Protein 8EQ5 (pdb70)

Secondary structure (DSSP, 8-state):
-EEEEEEEPTT-----GGGEEEEEEEE-GGG-EEEEEEE-SSTTTT-EEEEEEESSEEEEEEE---------TTEE-EEEEEEETTEEEEEE---TT-EEHHHHHHH----HHHHHHHHHHHHHHHHHHHHHT---SS--GGGEEE-TTS-EEEESSEEEE----SPP-S----GGG--HHHHTTS---THHHHHHHHHHHHHHHHSS-SS--SSHHHHHHHHHHPPBPPPTTS-HHHHHHHHHH-BSSGGGSTT-STTTHHHHHTSGGGTT--HHHHHTT-S--SS--/--B-B-

Foldseek 3Di:
DKEKEAADEPPQDADDPVQWAWDDWDQQDVVGTWTWIAGCDDPRHRDIWIKDKAQDYHYAYHYFPAPDDDDFPAAKEFRYWDDDDRIIMTTIHDFHNKFFPVVVLVVDQDDLVQLLLQLLSVLVVLVVLVNSRQFQQQDDRRQWMAGQQGHIYGYSMDMDDDDVVDDDDSDDHDLLQGALCSLVVNDGHNLRVLLSSLQVSVCSNPVDGQFDDPDSVRSSVCNQDNDTDDDPVDDPQNSVQSVQSSDNPSCSHQQNDPVGSVSVCPGPSNVVDPSVCSSVVNDGRPDRD/DVDPDD

CATH classification: 1.10.510.10

InterPro domains:
  IPR000719 Protein kinase domain [PF00069] (68-327)
  IPR000719 Protein kinase domain [PF00069] (422-679)
  IPR000719 Protein kinase domain [PS50011] (68-327)
  IPR000719 Protein kinase domain [PS50011] (422-679)
  IPR000719 Protein kinase domain [SM00220] (68-327)
  IPR000719 Protein kinase domain [SM00220] (422-679)
  IPR000961 AGC-kinase, C-terminal [PS51285] (328-397)
  IPR000961 AGC-kinase, C-terminal [SM00133] (328-389)
  IPR008271 Serine/threonine-protein kinase, active site [PS00108] (189-201)
  IPR008271 Serine/threonine-protein kinase, active site [PS00108] (535-547)
  IPR011009 Protein kinase-like domain superfamily [SSF56112] (66-390)
  IPR011009 Protein kinase-like domain superfamily [SSF56112] (402-717)
  IPR016239 Ribosomal protein S6 kinase II [PIRSF000606] (6-738)
  IPR017441 Protein kinase, ATP binding site [PS00107] (74-100)
  IPR017441 Protein kinase, ATP binding site [PS00107] (428-451)
  IPR017892 Protein kinase, C-terminal [PF00433] (351-387)
  IPR041905 Ribosomal protein S6 kinase alpha-3, C-terminal catalytic domain [cd14176] (402-740)
  IPR041906 Ribosomal S6 kinase, N-terminal catalytic domain [cd05582] (72-388)

Organism: Homo sapiens (NCBI:txid9606)

Solvent-accessible surface area: 14691 Å² total; per-residue (Å²): 77,69,1,2,21,8,28,24,87,111,83,53,73,143,5,56,50,90,37,21,82,104,65,128,85,48,76,19,70,73,39,33,130,4,35,22,1,39,6,97,52,57,127,31,44,208,90,75,6,7,23,42,45,45,97,97,18,78,36,34,76,87,128,31,113,112,234,152,53,107,123,14,19,0,5,8,8,6,44,17,8,9,109,54,100,68,46,2,28,7,0,22,35,67,17,148,44,6,32,61,4,32,67,7,43,151,120,32,179,18,77,40,142,20,0,43,10,0,0,0,0,0,0,23,0,0,43,41,0,20,89,36,8,2,36,20,78,12,0,13,12,103,2,1,22,4,7,62,78,0,6,0,30,0,6,5,16,13,69,23,95,36,138,146,111,69,181,105,126,84,50,46,14,48,6,30,14,5,0,8,20,11,22,70,140,206,24,89,78,81,5,0,0,3,0,0,0,0,0,1,0,11,48,12,17,34,64,80,37,13,1,97,22,102,81,123,64,79,1,50,82,68,0,63,69,21,86,28,65,12,30,143,145,7,30,106,71,0,24,42,0,0,75,78,0,0,51,25,68,39,81,84,5,20,0,34,26,148,79,14,11,55,48,0,41,159,19,59,0,1,89,106,25,71,38,106,87,1,104,132,68,80,48,162,19,53,66,149,86,139,50,82,1,10,136

B-factor: mean 39.38, std 13.78, range [17.94, 98.23]

Structure (mmCIF, N/CA/C/O backbone):
data_8EQ5
#
_entry.id   8EQ5
#
_cell.length_a   83.438
_cell.length_b   41.105
_cell.length_c   99.258
_cell.angle_alpha   90.00
_cell.angle_beta   113.87
_cell.angle_gamma   90.00
#
_symmetry.space_group_name_H-M   'I 1 2 1'
#
loop_
_entity.id
_entity.type
_entity.pdbx_description
1 polymer 'Ribosomal protein S6 kinase alpha-3'
2 polymer 'Sprouty-related, EVH1 domain-containing protein 2'
3 non-polymer '2-(3,4-dihydroxyphenyl)-5,7-dihydroxy-4-oxo-4H-chromen-3-yl 6-deoxy-alpha-L-mannopyranoside'
4 water water
#
loop_
_atom_site.group_PDB
_atom_site.id
_atom_site.type_symbol
_atom_site.label_atom_id
_atom_site.label_alt_id
_atom_site.label_comp_id
_atom_site.label_asym_id
_atom_site.label_entity_id
_atom_site.label_seq_id
_atom_site.pdbx_PDB_ins_code
_atom_site.Cartn_x
_atom_site.Cartn_y
_atom_site.Cartn_z
_atom_site.occupancy
_atom_site.B_iso_or_equiv
_atom_site.auth_seq_id
_atom_site.auth_comp_id
_atom_site.auth_asym_id
_atom_site.auth_atom_id
_atom_site.pdbx_PDB_model_num
ATOM 1 N N . GLU A 1 8 ? 8.070 12.043 23.907 1.00 76.72 49 GLU A N 1
ATOM 2 C CA . GLU A 1 8 ? 8.521 11.887 25.286 1.00 71.02 49 GLU A CA 1
ATOM 3 C C . GLU A 1 8 ? 7.362 11.474 26.188 1.00 61.27 49 GLU A C 1
ATOM 4 O O . GLU A 1 8 ? 6.207 11.444 25.765 1.00 72.07 49 GLU A O 1
ATOM 6 N N . ILE A 1 9 ? 7.675 11.160 27.431 1.00 58.53 50 ILE A N 1
ATOM 7 C CA . ILE A 1 9 ? 6.707 10.585 28.356 1.00 60.80 50 ILE A CA 1
ATOM 8 C C . ILE A 1 9 ? 6.066 11.703 29.174 1.00 48.41 50 ILE A C 1
ATOM 9 O O . ILE A 1 9 ? 6.735 12.665 29.575 1.00 47.19 50 ILE A O 1
ATOM 14 N N . ALA A 1 10 ? 4.752 11.598 29.373 1.00 42.74 51 ALA A N 1
ATOM 15 C CA . ALA A 1 10 ? 3.994 12.457 30.274 1.00 41.45 51 ALA A CA 1
ATOM 16 C C . ALA A 1 10 ? 3.358 11.593 31.358 1.00 30.19 51 ALA A C 1
ATOM 17 O O . ALA A 1 10 ? 2.620 10.649 31.060 1.00 32.58 51 ALA A O 1
ATOM 19 N N . ILE A 1 11 ? 3.626 11.924 32.617 1.00 33.38 52 ILE A N 1
ATOM 20 C CA . ILE A 1 11 ? 3.006 11.253 33.754 1.00 27.89 52 ILE A CA 1
ATOM 21 C C . ILE A 1 11 ? 1.911 12.140 34.332 1.00 28.32 52 ILE A C 1
ATOM 22 O O . ILE A 1 11 ? 2.143 13.332 34.575 1.00 34.14 52 ILE A O 1
ATOM 27 N N . THR A 1 12 ? 0.734 11.555 34.596 1.00 30.15 53 THR A N 1
ATOM 28 C CA . THR A 1 12 ? -0.370 12.278 35.233 1.00 29.60 53 THR A CA 1
ATOM 29 C C . THR A 1 12 ? -0.590 11.741 36.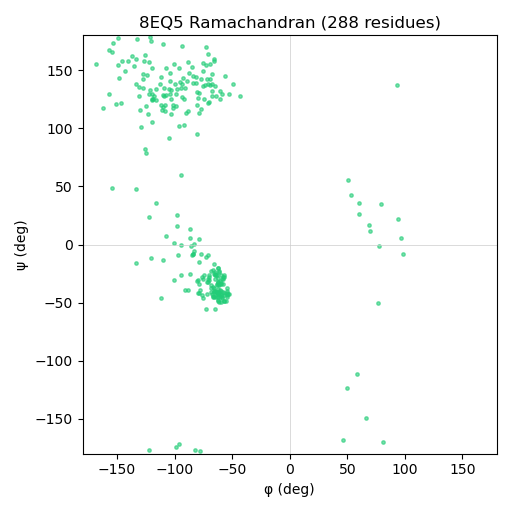645 1.00 24.37 53 THR A C 1
ATOM 30 O O . THR A 1 12 ? -0.927 10.568 36.827 1.00 28.88 53 THR A O 1
ATOM 34 N N . HIS A 1 13 ? -0.364 12.600 37.633 1.00 25.72 54 HIS A N 1
ATOM 35 C CA . HIS A 1 13 ? -0.475 12.260 39.045 1.00 23.90 54 HIS A CA 1
ATOM 36 C C . HIS A 1 13 ? -1.809 12.809 39.528 1.00 24.48 54 HIS A C 1
ATOM 37 O O . HIS A 1 13 ? -2.027 14.026 39.467 1.00 29.43 54 HIS A O 1
ATOM 44 N N . HIS A 1 14 ? -2.708 11.926 39.967 1.00 23.69 55 HIS A N 1
ATOM 45 C CA . HIS A 1 14 ? -3.986 12.374 40.520 1.00 26.94 55 HIS A CA 1
ATOM 46 C C . HIS A 1 14 ? -3.808 12.522 42.020 1.00 29.67 55 HIS A C 1
ATOM 47 O O . HIS A 1 14 ? -3.845 11.532 42.752 1.00 25.52 55 HIS A O 1
ATOM 54 N N . VAL A 1 15 ? -3.663 13.743 42.486 1.00 28.66 56 VAL A N 1
ATOM 55 C CA . VAL A 1 15 ? -3.299 13.978 43.884 1.00 34.25 56 VAL A CA 1
ATOM 56 C C . VAL A 1 15 ? -4.541 14.041 44.768 1.00 37.01 56 VAL A C 1
ATOM 57 O O . VAL A 1 15 ? -5.600 14.523 44.364 1.00 38.09 56 VAL A O 1
ATOM 61 N N . LYS A 1 16 ? -4.400 13.587 46.014 1.00 43.37 57 LYS A N 1
ATOM 62 C CA . LYS A 1 16 ? -5.494 13.691 46.967 1.00 39.08 57 LYS A CA 1
ATOM 63 C C . LYS A 1 16 ? -5.440 15.022 47.705 1.00 57.96 57 LYS A C 1
ATOM 64 O O . LYS A 1 16 ? -4.392 15.669 47.796 1.00 54.31 57 LYS A O 1
ATOM 70 N N . GLU A 1 17 ? -6.599 15.440 48.218 1.00 54.31 58 GLU A N 1
ATOM 71 C CA . GLU A 1 17 ? -6.663 16.686 48.972 1.00 54.51 58 GLU A CA 1
ATOM 72 C C . GLU A 1 17 ? -5.731 16.610 50.173 1.00 53.07 58 GLU A C 1
ATOM 73 O O . GLU A 1 17 ? -5.762 15.639 50.934 1.00 64.30 58 GLU A O 1
ATOM 75 N N . GLY A 1 18 ? -4.886 17.625 50.329 1.00 53.26 59 GLY A N 1
ATOM 76 C CA . GLY A 1 18 ? -3.905 17.610 51.399 1.00 71.76 59 GLY A CA 1
ATOM 77 C C . GLY A 1 18 ? -2.674 16.773 51.128 1.00 77.21 59 GLY A C 1
ATOM 78 O O . GLY A 1 18 ? -2.130 16.160 52.053 1.00 70.15 59 GLY A O 1
ATOM 79 N N . HIS A 1 19 ? -2.215 16.732 49.881 1.00 58.08 60 HIS A N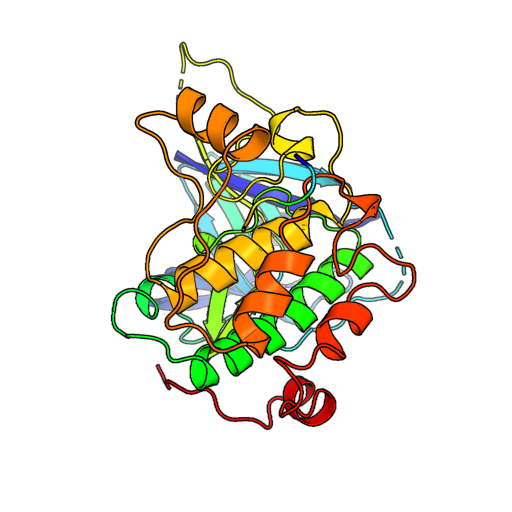 1
ATOM 80 C CA . HIS A 1 19 ? -1.024 15.973 49.525 1.00 66.30 60 HIS A CA 1
ATOM 81 C C . HIS A 1 19 ? 0.223 16.643 50.097 1.00 62.88 60 HIS A C 1
ATOM 82 O O . HIS A 1 19 ? 0.501 17.808 49.793 1.00 63.22 60 HIS A O 1
ATOM 89 N N . GLU A 1 20 ? 0.986 15.901 50.906 1.00 54.98 61 GLU A N 1
ATOM 90 C CA . GLU A 1 20 ? 2.243 16.402 51.471 1.00 64.43 61 GLU A CA 1
ATOM 91 C C . GLU A 1 20 ? 3.352 16.287 50.424 1.00 67.91 61 GLU A C 1
ATOM 92 O O . GLU A 1 20 ? 3.993 15.242 50.290 1.00 55.27 61 GLU A O 1
ATOM 94 N N . LYS A 1 21 ? 3.587 17.380 49.691 1.00 67.01 62 LYS A N 1
ATOM 95 C CA . LYS A 1 21 ? 4.582 17.418 48.621 1.00 66.97 62 LYS A CA 1
ATOM 96 C C . LYS A 1 21 ? 5.963 17.009 49.142 1.00 68.94 62 LYS A C 1
ATOM 97 O O . LYS A 1 21 ? 6.324 17.301 50.286 1.00 68.86 62 LYS A O 1
ATOM 103 N N . ALA A 1 22 ? 6.740 16.321 48.301 1.00 55.51 63 ALA A N 1
ATOM 104 C CA . ALA A 1 22 ? 8.013 15.732 48.715 1.00 51.68 63 ALA A CA 1
ATOM 105 C C . ALA A 1 22 ? 9.180 16.269 47.885 1.00 44.14 63 ALA A C 1
ATOM 106 O O . ALA A 1 22 ? 9.016 17.064 46.958 1.00 46.62 63 ALA A O 1
ATOM 108 N N . ASP A 1 23 ? 10.376 15.803 48.229 1.00 40.68 64 ASP A N 1
ATOM 109 C CA . ASP A 1 23 ? 11.603 16.188 47.542 1.00 47.71 64 ASP A CA 1
ATOM 110 C C . ASP A 1 23 ? 12.630 15.088 47.783 1.00 40.77 64 ASP A C 1
ATOM 111 O O . ASP A 1 23 ? 12.430 14.231 48.656 1.00 40.79 64 ASP A O 1
ATOM 116 N N . PRO A 1 24 ? 13.749 15.086 47.044 1.00 43.64 65 PRO A N 1
ATOM 117 C CA . PRO A 1 24 ? 14.682 13.951 47.160 1.00 43.08 65 PRO A CA 1
ATOM 118 C C . PRO A 1 24 ? 15.218 13.713 48.565 1.00 53.87 65 PRO A C 1
ATOM 119 O O . PRO A 1 24 ? 15.514 12.559 48.906 1.00 50.93 65 PRO A O 1
ATOM 123 N N . SER A 1 25 ? 15.341 14.751 49.399 1.00 48.62 66 SER A N 1
ATOM 124 C CA . SER A 1 25 ? 15.937 14.579 50.721 1.00 50.15 66 SER A CA 1
ATOM 125 C C . SER A 1 25 ? 15.050 13.803 51.693 1.00 51.43 66 SER A C 1
ATOM 126 O O . SER A 1 25 ? 15.517 13.439 52.778 1.00 45.12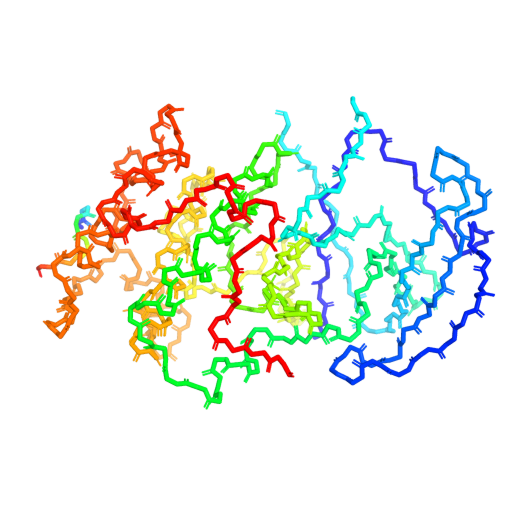 66 SER A O 1
ATOM 129 N N . GLN A 1 26 ? 13.803 13.529 51.335 1.00 41.98 67 GLN A N 1
ATOM 130 C CA . GLN A 1 26 ? 12.870 12.817 52.193 1.00 43.45 67 GLN A CA 1
ATOM 131 C C . GLN A 1 26 ? 12.967 11.301 52.056 1.00 42.22 67 GLN A C 1
ATOM 132 O O . GLN A 1 26 ? 12.154 10.587 52.654 1.00 35.81 67 GLN A O 1
ATOM 138 N N . PHE A 1 27 ? 13.936 10.791 51.290 1.00 37.54 68 PHE A N 1
ATOM 139 C CA . PHE A 1 27 ? 14.014 9.366 50.995 1.00 41.97 68 PHE A CA 1
ATOM 140 C C . PHE A 1 27 ? 15.419 8.841 51.236 1.00 42.03 68 PHE A C 1
ATOM 141 O O . PHE A 1 27 ? 16.394 9.397 50.722 1.00 46.63 68 PHE A O 1
ATOM 149 N N . GLU A 1 28 ? 15.513 7.774 52.021 1.00 44.81 69 GLU A N 1
ATOM 150 C CA . GLU A 1 28 ? 16.769 7.075 52.241 1.00 46.04 69 GLU A CA 1
ATOM 151 C C . GLU A 1 28 ? 16.870 5.977 51.200 1.00 42.25 69 GLU A C 1
ATOM 152 O O . GLU A 1 28 ? 15.905 5.249 50.969 1.00 32.99 69 GLU A O 1
ATOM 158 N N . LEU A 1 29 ? 18.036 5.848 50.591 1.00 47.95 70 LEU A N 1
ATOM 159 C CA . LEU A 1 29 ? 18.225 4.926 49.484 1.00 38.61 70 LEU A CA 1
ATOM 160 C C . LEU A 1 29 ? 18.751 3.579 49.983 1.00 42.98 70 LEU A C 1
ATOM 161 O O . LEU A 1 29 ? 19.775 3.526 50.671 1.00 43.25 70 LEU A O 1
ATOM 166 N N . LEU A 1 30 ? 18.068 2.490 49.622 1.00 35.88 71 LEU A N 1
ATOM 167 C CA . LEU A 1 30 ? 18.368 1.174 50.177 1.00 37.34 71 LEU A CA 1
ATOM 168 C C . LEU A 1 30 ? 18.963 0.200 49.175 1.00 46.27 71 LEU A C 1
ATOM 169 O O . LEU A 1 30 ? 19.911 -0.511 49.504 1.00 48.71 71 LEU A O 1
ATOM 174 N N . LYS A 1 31 ? 18.402 0.106 47.973 1.00 37.25 72 LYS A N 1
ATOM 175 C CA . LYS A 1 31 ? 18.873 -0.839 46.971 1.00 37.36 72 LYS A CA 1
ATOM 176 C C . LYS A 1 31 ? 18.718 -0.232 45.583 1.00 45.91 72 LYS A C 1
ATOM 177 O O . LYS A 1 31 ? 17.933 0.696 45.367 1.00 40.86 72 LYS A O 1
ATOM 183 N N . VAL A 1 32 ? 19.500 -0.763 44.648 1.00 39.97 73 VAL A N 1
ATOM 184 C CA . VAL A 1 32 ? 19.344 -0.498 43.224 1.00 43.27 73 VAL A CA 1
ATOM 185 C C . VAL A 1 32 ? 19.081 -1.838 42.559 1.00 48.67 73 VAL A C 1
ATOM 186 O O . VAL A 1 32 ? 19.865 -2.782 42.727 1.00 44.77 73 VAL A O 1
ATOM 190 N N . LEU A 1 33 ? 17.977 -1.931 41.824 1.00 46.15 74 LEU A N 1
ATOM 191 C CA . LEU A 1 33 ? 17.554 -3.171 41.194 1.00 43.13 74 LEU A CA 1
ATOM 192 C C . LEU A 1 33 ? 17.485 -2.999 39.687 1.00 52.01 74 LEU A C 1
ATOM 193 O O . LEU A 1 33 ? 17.242 -1.901 39.182 1.00 43.35 74 LEU A O 1
ATOM 198 N N . GLY A 1 34 ? 17.692 -4.102 38.971 1.00 51.54 75 GLY A N 1
ATOM 199 C CA . GLY A 1 34 ? 17.276 -4.212 37.594 1.00 52.23 75 GLY A CA 1
ATOM 200 C C . GLY A 1 34 ? 15.998 -5.023 37.565 1.00 61.84 75 GLY A C 1
ATOM 201 O O . GLY A 1 34 ? 15.973 -6.167 38.023 1.00 52.14 75 GLY A O 1
ATOM 202 N N . GLN A 1 35 ? 14.925 -4.412 37.059 1.00 61.45 76 GLN A N 1
ATOM 203 C CA . GLN A 1 35 ? 13.605 -5.034 37.071 1.00 63.28 76 GLN A CA 1
ATOM 204 C C . GLN A 1 35 ? 13.097 -5.297 35.654 1.00 55.03 76 GLN A C 1
ATOM 205 O O . GLN A 1 35 ? 11.903 -5.182 35.369 1.00 54.90 76 GLN A O 1
ATOM 211 N N . GLY A 1 36 ? 14.001 -5.657 34.749 1.00 51.14 77 GLY A N 1
ATOM 212 C CA . GLY A 1 36 ? 13.621 -5.998 33.394 1.00 49.63 77 GLY A CA 1
ATOM 213 C C . GLY A 1 36 ? 12.897 -4.894 32.654 1.00 44.88 77 GLY A C 1
ATOM 214 O O . GLY A 1 36 ? 13.492 -3.859 32.340 1.00 44.25 77 GLY A O 1
ATOM 215 N N . SER A 1 37 ? 11.607 -5.105 32.373 1.00 42.63 78 SER A N 1
ATOM 216 C CA . SER A 1 37 ? 10.815 -4.105 31.662 1.00 41.21 78 SER A CA 1
ATOM 217 C C . SER A 1 37 ? 10.719 -2.800 32.430 1.00 44.21 78 SER A C 1
ATOM 218 O O . SER A 1 37 ? 10.504 -1.744 31.820 1.00 52.36 78 SER A O 1
ATOM 221 N N . PHE A 1 38 ? 10.886 -2.843 33.749 1.00 39.04 79 PHE A N 1
ATOM 222 C CA . PHE A 1 38 ? 10.838 -1.624 34.541 1.00 34.83 79 PHE A CA 1
ATOM 223 C C . PHE A 1 38 ? 12.172 -0.899 34.565 1.00 38.98 79 PHE A C 1
ATOM 224 O O . PHE A 1 38 ? 12.242 0.211 35.099 1.00 41.92 79 PHE A O 1
ATOM 232 N N . GLY A 1 39 ? 13.232 -1.507 34.034 1.00 31.94 80 GLY A N 1
ATOM 233 C CA . GLY A 1 39 ? 14.520 -0.839 34.036 1.00 41.95 80 GLY A CA 1
ATOM 234 C C . GLY A 1 39 ? 15.089 -0.649 35.438 1.00 40.34 80 GLY A C 1
ATOM 235 O O . GLY A 1 39 ? 14.867 -1.450 36.350 1.00 36.62 80 GLY A O 1
ATOM 236 N N . LYS A 1 40 ? 15.849 0.436 35.599 1.00 38.04 81 LYS A N 1
ATOM 237 C CA . LYS A 1 40 ? 16.548 0.734 36.844 1.00 30.92 81 LYS A CA 1
ATOM 238 C C . LYS A 1 40 ? 15.559 1.282 37.871 1.00 39.77 81 LYS A C 1
ATOM 239 O O . LYS A 1 40 ? 14.975 2.351 37.670 1.00 36.41 81 LYS A O 1
ATOM 245 N N . VAL A 1 41 ? 15.374 0.557 38.971 1.00 33.35 82 VAL A N 1
ATOM 246 C CA . VAL A 1 41 ? 14.448 0.946 40.034 1.00 32.88 82 VAL A CA 1
ATOM 247 C C . VAL A 1 41 ? 15.250 1.079 41.320 1.00 31.93 82 VAL A C 1
ATOM 248 O O . VAL A 1 41 ? 16.063 0.205 41.640 1.00 36.93 82 VAL A O 1
ATOM 252 N N . PHE A 1 42 ? 15.036 2.172 42.047 1.00 31.35 83 PHE A N 1
ATOM 253 C CA . PHE A 1 42 ? 15.651 2.350 43.354 1.00 32.15 83 PHE A CA 1
ATOM 254 C C . PHE A 1 42 ? 14.641 1.965 44.427 1.00 37.17 83 PHE A C 1
ATOM 255 O O . PHE A 1 42 ? 13.472 2.356 44.358 1.00 36.54 83 PHE A O 1
ATOM 263 N N . LEU A 1 43 ? 15.082 1.180 45.404 1.00 32.20 84 LEU A N 1
ATOM 264 C CA . LEU A 1 43 ? 14.271 0.900 46.580 1.00 29.28 84 LEU A CA 1
ATOM 265 C C . LEU A 1 43 ? 14.619 1.944 47.636 1.00 37.46 84 LEU A C 1
ATOM 266 O O . LEU A 1 43 ? 15.795 2.110 47.968 1.00 38.44 84 LEU A O 1
ATOM 271 N N . VAL A 1 44 ? 13.614 2.666 48.148 1.00 30.70 85 VAL A N 1
ATOM 272 C CA . VAL A 1 44 ? 13.864 3.772 49.065 1.00 29.83 85 VAL A CA 1
ATOM 273 C C . VAL A 1 44 ? 12.927 3.677 50.264 1.00 33.31 85 VAL A C 1
ATOM 274 O O . VAL A 1 44 ? 11.875 3.036 50.218 1.00 35.30 85 VAL A O 1
ATOM 278 N N . LYS A 1 45 ? 13.330 4.344 51.346 1.00 36.87 86 LYS A N 1
ATOM 279 C CA . LYS A 1 45 ? 12.592 4.377 52.603 1.00 35.39 86 LYS A CA 1
ATOM 280 C C . LYS A 1 45 ? 12.219 5.824 52.909 1.00 30.39 86 LYS A C 1
ATOM 281 O O . LYS A 1 45 ? 13.081 6.702 52.920 1.00 34.19 86 LYS A O 1
ATOM 285 N N . LYS A 1 46 ? 10.933 6.074 53.112 1.00 30.86 87 LYS A N 1
ATOM 286 C CA . LYS A 1 46 ? 10.467 7.414 53.442 1.00 29.65 87 LYS A CA 1
ATOM 287 C C . LYS A 1 46 ? 10.970 7.810 54.824 1.00 34.66 87 LYS A C 1
ATOM 288 O O . LYS A 1 46 ? 10.862 7.030 55.775 1.00 39.74 87 LYS A O 1
ATOM 294 N N . ILE A 1 47 ? 11.526 9.016 54.932 1.00 40.92 88 ILE A N 1
ATOM 295 C CA . ILE A 1 47 ? 12.147 9.452 56.182 1.00 45.57 88 ILE A CA 1
ATOM 296 C C . ILE A 1 47 ? 11.147 10.126 57.119 1.00 49.56 88 ILE A C 1
ATOM 297 O O . ILE A 1 47 ? 11.198 9.916 58.334 1.00 54.03 88 ILE A O 1
ATOM 302 N N . SER A 1 48 ? 10.222 10.935 56.606 1.00 41.18 89 SER A N 1
ATOM 303 C CA . SER A 1 48 ? 9.391 11.764 57.471 1.00 50.81 89 SER A CA 1
ATOM 304 C C . SER A 1 48 ? 7.925 11.642 57.074 1.00 57.12 89 SER A C 1
ATOM 305 O O . SER A 1 48 ? 7.569 10.959 56.102 1.00 44.24 89 SER A O 1
ATOM 308 N N . GLY A 1 49 ? 7.066 12.322 57.846 1.00 43.72 90 GLY A N 1
ATOM 309 C CA . GLY A 1 49 ? 5.660 12.412 57.510 1.00 36.09 90 GLY A CA 1
ATOM 310 C C . GLY A 1 49 ? 4.878 11.183 57.921 1.00 33.30 90 GLY A C 1
ATOM 311 O O . GLY A 1 49 ? 5.366 10.289 58.624 1.00 38.50 90 GLY A O 1
ATOM 312 N N . SER A 1 50 ? 3.631 11.136 57.451 1.00 29.19 91 SER A N 1
ATOM 313 C CA . SER A 1 50 ? 2.705 10.108 57.911 1.00 33.36 91 SER A CA 1
ATOM 314 C C . SER A 1 50 ? 3.177 8.706 57.531 1.00 39.66 91 SER A C 1
ATOM 315 O O . SER A 1 50 ? 2.955 7.748 58.283 1.00 35.06 91 SER A O 1
ATOM 318 N N . ASP A 1 51 ? 3.826 8.559 56.372 1.00 33.71 92 ASP A N 1
ATOM 319 C CA . ASP A 1 51 ? 4.295 7.259 55.911 1.00 28.68 92 ASP A CA 1
ATOM 320 C C . ASP A 1 51 ? 5.775 7.055 56.224 1.00 35.73 92 ASP A C 1
ATOM 321 O O . ASP A 1 51 ? 6.452 6.280 55.540 1.00 32.65 92 ASP A O 1
ATOM 326 N N . ALA A 1 52 ? 6.292 7.741 57.245 1.00 36.50 93 ALA A N 1
ATOM 327 C CA . ALA A 1 52 ? 7.667 7.527 57.665 1.00 30.38 93 ALA A CA 1
ATOM 328 C C . ALA A 1 52 ? 7.926 6.037 57.840 1.00 35.88 93 ALA A C 1
ATOM 329 O O . ALA A 1 52 ? 7.069 5.303 58.347 1.00 32.78 93 ALA A O 1
ATOM 331 N N . ARG A 1 53 ? 9.102 5.594 57.382 1.00 34.96 94 ARG A N 1
ATOM 332 C CA . ARG A 1 53 ? 9.621 4.219 57.387 1.00 32.27 94 ARG A CA 1
ATOM 333 C C . ARG A 1 53 ? 9.026 3.325 56.300 1.00 35.85 94 ARG A C 1
ATOM 334 O O . ARG A 1 53 ? 9.412 2.149 56.209 1.00 30.15 94 ARG A O 1
ATOM 342 N N . GLN A 1 54 ? 8.104 3.819 55.483 1.00 31.23 95 GLN A N 1
ATOM 343 C CA . GLN A 1 54 ? 7.549 2.999 54.414 1.00 31.21 95 GLN A CA 1
ATOM 344 C C . GLN A 1 54 ? 8.577 2.802 53.305 1.00 34.07 95 GLN A C 1
ATOM 345 O O . GLN A 1 54 ? 9.336 3.715 52.973 1.00 30.06 95 GLN A O 1
ATOM 351 N N . LEU A 1 55 ? 8.594 1.596 52.733 1.00 36.97 96 LEU A N 1
ATOM 352 C CA . LEU A 1 55 ? 9.454 1.258 51.603 1.00 28.95 96 LEU A CA 1
ATOM 353 C C . LEU A 1 55 ? 8.735 1.568 50.295 1.00 26.05 96 LEU A C 1
ATOM 354 O O . LEU A 1 55 ? 7.550 1.267 50.156 1.00 26.89 96 LEU A O 1
ATOM 359 N N . TYR A 1 56 ? 9.466 2.098 49.310 1.00 26.48 97 TYR A N 1
ATOM 360 C CA . TYR A 1 56 ? 8.891 2.442 48.007 1.00 28.37 97 TYR A CA 1
ATOM 361 C C . TYR A 1 56 ? 9.850 2.088 46.877 1.00 25.70 97 TYR A C 1
ATOM 362 O O . TYR A 1 56 ? 11.066 2.032 47.067 1.00 30.30 97 TYR A O 1
ATOM 371 N N . ALA A 1 57 ? 9.300 1.919 45.670 1.00 28.27 98 ALA A N 1
ATOM 372 C CA . ALA A 1 57 ? 10.119 2.018 44.465 1.00 28.11 98 ALA A CA 1
ATOM 373 C C . ALA A 1 57 ? 10.258 3.477 44.041 1.00 25.62 98 ALA A C 1
ATOM 374 O O . ALA A 1 57 ? 9.320 4.265 44.185 1.00 27.94 98 ALA A O 1
ATOM 376 N N . MET A 1 58 ? 11.437 3.822 43.505 1.00 26.45 99 MET A N 1
ATOM 377 C CA . MET A 1 58 ? 11.725 5.126 42.917 1.00 28.27 99 MET A CA 1
ATOM 378 C C . MET A 1 58 ? 12.165 4.980 41.469 1.00 30.32 99 MET A C 1
ATOM 379 O O . MET A 1 58 ? 13.107 4.232 41.185 1.00 33.01 99 MET A O 1
ATOM 384 N N . LYS A 1 59 ? 11.537 5.741 40.576 1.00 33.31 100 LYS A N 1
ATOM 385 C CA . LYS A 1 59 ? 11.999 5.912 39.204 1.00 30.62 100 LYS A CA 1
ATOM 386 C C . LYS A 1 59 ? 12.447 7.356 39.032 1.00 36.52 100 LYS A C 1
ATOM 387 O O . LYS A 1 59 ? 11.804 8.276 39.540 1.00 35.42 100 LYS A O 1
ATOM 393 N N . VAL A 1 60 ? 13.564 7.544 38.340 1.00 34.99 101 VAL A N 1
ATOM 394 C CA . VAL A 1 60 ? 14.163 8.846 38.084 1.00 34.77 101 VAL A CA 1
ATOM 395 C C . VAL A 1 60 ? 14.194 8.991 36.571 1.00 42.76 101 VAL A C 1
ATOM 396 O O . VAL A 1 60 ? 15.018 8.350 35.906 1.00 39.94 101 VAL A O 1
ATOM 400 N N . LEU A 1 61 ? 13.301 9.811 36.016 1.00 40.47 102 LEU A N 1
ATOM 401 C CA . LEU A 1 61 ? 13.155 9.938 34.568 1.00 35.18 102 LEU A CA 1
ATOM 402 C C . LEU A 1 61 ? 13.780 11.245 34.111 1.00 40.27 102 LEU A C 1
ATOM 403 O O . LEU A 1 61 ? 13.541 12.296 34.714 1.00 44.53 102 LEU A O 1
ATOM 408 N N . LYS A 1 62 ? 14.576 11.186 33.049 1.00 41.96 103 LYS A N 1
ATOM 409 C CA . LYS A 1 62 ? 15.262 12.397 32.618 1.00 51.63 103 LYS A CA 1
ATOM 410 C C . LYS A 1 62 ? 14.511 13.164 31.539 1.00 54.64 103 LYS A C 1
ATOM 411 O O . LYS A 1 62 ? 14.677 14.382 31.439 1.00 50.99 103 LYS A O 1
ATOM 414 N N . LYS A 1 63 ? 13.684 12.503 30.728 1.00 52.39 104 LYS A N 1
ATOM 415 C CA . LYS A 1 63 ? 12.893 13.200 29.705 1.00 77.84 104 LYS A CA 1
ATOM 416 C C . LYS A 1 63 ? 11.417 12.855 29.920 1.00 76.69 104 LYS A C 1
ATOM 417 O O . LYS A 1 63 ? 10.847 12.016 29.214 1.00 73.50 104 LYS A O 1
ATOM 420 N N . ALA A 1 64 ? 10.799 13.512 30.902 1.00 59.80 105 ALA A N 1
ATOM 421 C CA . ALA A 1 64 ? 9.398 13.272 31.211 1.00 44.06 105 ALA A CA 1
ATOM 422 C C . ALA A 1 64 ? 8.769 14.559 31.725 1.00 44.45 105 ALA A C 1
ATOM 423 O O . ALA A 1 64 ? 9.416 15.338 32.429 1.00 44.38 105 ALA A O 1
ATOM 425 N N . THR A 1 65 ? 7.514 14.781 31.350 1.00 43.62 106 THR A N 1
ATOM 426 C CA . THR A 1 65 ? 6.720 15.878 31.879 1.00 52.85 106 THR A CA 1
ATOM 427 C C . THR A 1 65 ? 5.786 15.352 32.965 1.00 38.08 106 THR A C 1
ATOM 428 O O . THR A 1 65 ? 5.449 14.172 33.010 1.00 36.09 106 THR A O 1
ATOM 432 N N . LEU A 1 66 ? 5.388 16.252 33.858 1.00 33.26 107 LEU A N 1
ATOM 433 C CA . LEU A 1 66 ? 4.487 15.929 34.956 1.00 38.73 107 LEU A CA 1
ATOM 434 C C . LEU A 1 66 ? 3.234 16.775 34.821 1.00 29.82 107 LEU A C 1
ATOM 435 O O . LEU A 1 66 ? 3.320 18.003 34.669 1.00 32.87 107 LEU A O 1
ATOM 440 N N . LYS A 1 67 ? 2.088 16.133 34.879 1.00 29.61 108 LYS A N 1
ATOM 441 C CA . LYS A 1 67 ? 0.804 16.811 34.954 1.00 31.90 108 LYS A CA 1
ATOM 442 C C . LYS A 1 67 ? 0.177 16.441 36.281 1.00 30.15 108 LYS A C 1
ATOM 443 O O . LYS A 1 67 ? 0.198 15.270 36.667 1.00 31.00 108 LYS A O 1
ATOM 449 N N . VAL A 1 68 ? -0.352 17.423 37.000 1.00 27.27 109 VAL A N 1
ATOM 450 C CA . VAL A 1 68 ? -0.992 17.143 38.284 1.00 27.81 109 VAL A CA 1
ATOM 451 C C . VAL A 1 68 ? -2.458 17.528 38.215 1.00 29.79 109 VAL A C 1
ATOM 452 O O . VAL A 1 68 ? -2.784 18.676 37.876 1.00 30.67 109 VAL A O 1
ATOM 456 N N . ARG A 1 69 ? -3.328 16.590 38.581 1.00 25.00 110 ARG A N 1
ATOM 457 C CA . ARG A 1 69 ? -4.769 16.768 38.488 1.00 28.24 110 ARG A CA 1
ATOM 458 C C . ARG A 1 69 ? -5.431 16.459 39.818 1.00 32.44 110 ARG A C 1
ATOM 459 O O . ARG A 1 69 ? -5.020 15.542 40.536 1.00 32.88 110 ARG A O 1
ATOM 467 N N . ASP A 1 70 ? -6.510 17.182 40.095 1.00 26.92 111 ASP A N 1
ATOM 468 C CA . ASP A 1 70 ? -7.293 16.957 41.303 1.00 28.39 111 ASP A CA 1
ATOM 469 C C . ASP A 1 70 ? -8.174 15.730 41.170 1.00 30.37 111 ASP A C 1
ATOM 470 O O . ASP A 1 70 ? -8.736 15.454 40.107 1.00 31.75 111 ASP A O 1
ATOM 475 N N . ARG A 1 71 ? -8.299 14.990 42.257 1.00 29.01 112 ARG A N 1
ATOM 476 C CA . ARG A 1 71 ? -9.307 13.947 42.280 1.00 34.13 112 ARG A CA 1
ATOM 477 C C . ARG A 1 71 ? -10.684 14.585 42.460 1.00 33.02 112 ARG A C 1
ATOM 478 O O . ARG A 1 71 ? -10.813 15.717 42.937 1.00 34.22 112 ARG A O 1
ATOM 486 N N . VAL A 1 72 ? -11.718 13.867 42.018 1.00 30.34 113 VAL A N 1
ATOM 487 C CA . VAL A 1 72 ? -13.089 14.339 42.199 1.00 40.24 113 VAL A CA 1
ATOM 488 C C . VAL A 1 72 ? -13.517 14.213 43.660 1.00 47.70 113 VAL A C 1
ATOM 489 O O . VAL A 1 72 ? -13.945 15.190 44.286 1.00 59.01 113 VAL A O 1
ATOM 493 N N . ARG A 1 73 ? -13.414 13.009 44.218 1.00 44.10 114 ARG A N 1
ATOM 494 C CA . ARG A 1 73 ? -13.657 12.751 45.646 1.00 72.03 114 ARG A CA 1
ATOM 495 C C . ARG A 1 73 ? -14.936 13.392 46.204 1.00 82.60 114 ARG A C 1
ATOM 496 O O . ARG A 1 73 ? -16.000 13.341 45.585 1.00 81.70 114 ARG A O 1
ATOM 498 N N . LEU A 1 81 ? -9.474 10.122 55.478 1.00 85.16 122 LEU A N 1
ATOM 499 C CA . LEU A 1 81 ? -9.155 8.715 55.688 1.00 89.83 122 LEU A CA 1
ATOM 500 C C . LEU A 1 81 ? -7.755 8.364 55.182 1.00 92.30 122 LEU A C 1
ATOM 501 O O . LEU A 1 81 ? -7.351 8.798 54.103 1.00 95.00 122 LEU A O 1
ATOM 506 N N . VAL A 1 82 ? -7.021 7.576 55.973 1.00 96.49 123 VAL A N 1
ATOM 507 C CA . VAL A 1 82 ? -5.728 7.054 55.544 1.00 84.28 123 VAL A CA 1
ATOM 508 C C . VAL A 1 82 ? -5.947 5.994 54.471 1.00 81.76 123 VAL A C 1
ATOM 509 O O . VAL A 1 82 ? -6.866 5.167 54.573 1.00 70.93 123 VAL A O 1
ATOM 513 N N . GLU A 1 83 ? -5.113 6.015 53.426 1.00 62.71 124 GLU A N 1
ATOM 514 C CA . GLU A 1 83 ? -5.323 5.120 52.291 1.00 71.96 124 GLU A CA 1
ATOM 515 C C . GLU A 1 83 ? -4.721 3.745 52.547 1.00 56.47 124 GLU A C 1
ATOM 516 O O . GLU A 1 83 ? -3.612 3.622 53.075 1.00 61.38 124 GLU A O 1
ATOM 522 N N . VAL A 1 84 ? -5.462 2.713 52.140 1.00 47.42 125 VAL A N 1
ATOM 523 C CA . VAL A 1 84 ? -5.090 1.313 52.310 1.00 45.61 125 VAL A CA 1
ATOM 524 C C . VAL A 1 84 ? -4.696 0.732 50.955 1.00 42.31 125 VAL A C 1
ATOM 525 O O . VAL A 1 84 ? -5.150 1.204 49.906 1.00 39.45 125 VAL A O 1
ATOM 529 N N . ASN A 1 85 ? -3.820 -0.277 50.978 1.00 36.54 126 ASN A N 1
ATOM 530 C CA . ASN A 1 85 ? -3.415 -0.961 49.751 1.00 32.91 126 ASN A CA 1
ATOM 531 C C . ASN A 1 85 ? -4.592 -1.730 49.175 1.00 38.56 126 ASN A C 1
ATOM 532 O O . ASN A 1 85 ? -5.355 -2.360 49.913 1.00 40.05 126 ASN A O 1
ATOM 537 N N . HIS A 1 86 ? -4.743 -1.668 47.856 1.00 24.08 127 HIS A N 1
ATOM 538 C CA . HIS A 1 86 ? -5.723 -2.478 47.145 1.00 22.32 127 HIS A CA 1
ATOM 539 C C . HIS A 1 86 ? -5.000 -3.619 46.436 1.00 24.17 127 HIS A C 1
ATOM 540 O O . HIS A 1 86 ? -3.911 -3.413 45.894 1.00 27.94 127 HIS A O 1
ATOM 547 N N . PRO A 1 87 ? -5.544 -4.834 46.403 1.00 24.43 128 PRO A N 1
ATOM 548 C CA . PRO A 1 87 ? -4.785 -5.962 45.814 1.00 29.29 128 PRO A CA 1
ATOM 549 C C . PRO A 1 87 ? -4.438 -5.795 44.335 1.00 29.49 128 PRO A C 1
ATOM 550 O O . PRO A 1 87 ? -3.485 -6.419 43.846 1.00 26.37 128 PRO A O 1
ATOM 554 N N . PHE A 1 88 ? -5.171 -4.981 43.595 1.00 22.27 129 PHE A N 1
ATOM 555 C CA . PHE A 1 88 ? -5.017 -4.942 42.148 1.00 22.49 129 PHE A CA 1
ATOM 556 C C . PHE A 1 88 ? -4.651 -3.561 41.620 1.00 28.37 129 PHE A C 1
ATOM 557 O O . PHE A 1 88 ? -4.858 -3.289 40.433 1.00 23.19 129 PHE A O 1
ATOM 565 N N . ILE A 1 89 ? -4.054 -2.703 42.460 1.00 23.49 130 ILE A N 1
ATOM 566 C CA . ILE A 1 89 ? -3.632 -1.356 42.079 1.00 26.96 130 ILE A CA 1
ATOM 567 C C . ILE A 1 89 ? -2.208 -1.116 42.577 1.00 26.66 130 ILE A C 1
ATOM 568 O O . ILE A 1 89 ? -1.861 -1.524 43.690 1.00 25.48 130 ILE A O 1
ATOM 573 N N . VAL A 1 90 ? -1.369 -0.484 41.750 1.00 22.94 131 VAL A N 1
ATOM 574 C CA . VAL A 1 90 ? -0.118 0.116 42.227 1.00 19.67 131 VAL A CA 1
ATOM 575 C C . VAL A 1 90 ? -0.272 1.632 42.161 1.00 23.72 131 VAL A C 1
ATOM 576 O O . VAL A 1 90 ? -0.768 2.178 41.167 1.00 25.05 131 VAL A O 1
ATOM 580 N N . LYS A 1 91 ? 0.145 2.313 43.220 1.00 26.17 132 LYS A N 1
ATOM 581 C CA . LYS A 1 91 ? -0.091 3.740 43.364 1.00 22.18 132 LYS A CA 1
ATOM 582 C C . LYS A 1 91 ? 1.163 4.560 43.088 1.00 28.57 132 LYS A C 1
ATOM 583 O O . LYS A 1 91 ? 2.280 4.156 43.418 1.00 24.47 132 LYS A O 1
ATOM 589 N N . LEU A 1 92 ? 0.954 5.761 42.535 1.00 23.60 133 LEU A N 1
ATOM 590 C CA . LEU A 1 92 ? 1.966 6.805 42.521 1.00 23.61 133 LEU A CA 1
ATOM 591 C C . LEU A 1 92 ? 1.787 7.647 43.780 1.00 28.00 133 LEU A C 1
ATOM 592 O O . LEU A 1 92 ? 0.763 8.321 43.949 1.00 26.82 133 LEU A O 1
ATOM 597 N N . HIS A 1 93 ? 2.766 7.591 44.675 1.00 25.82 134 HIS A N 1
ATOM 598 C CA . HIS A 1 93 ? 2.594 8.281 45.944 1.00 22.64 134 HIS A CA 1
ATOM 599 C C . HIS A 1 93 ? 3.109 9.709 45.904 1.00 27.18 134 HIS A C 1
ATOM 600 O O . HIS A 1 93 ? 2.516 10.598 46.529 1.00 32.71 134 HIS A O 1
ATOM 607 N N . TYR A 1 94 ? 4.236 9.935 45.223 1.00 29.01 135 TYR A N 1
ATOM 608 C CA . TYR A 1 94 ? 4.856 11.244 45.103 1.00 28.94 135 TYR A CA 1
ATOM 609 C C . TYR A 1 94 ? 5.428 11.371 43.704 1.00 32.20 135 TYR A C 1
ATOM 610 O O . TYR A 1 94 ? 5.859 10.382 43.102 1.00 29.15 135 TYR A O 1
ATOM 619 N N . ALA A 1 95 ? 5.437 12.603 43.209 1.00 27.51 136 ALA A N 1
ATOM 620 C CA . ALA A 1 95 ? 6.047 12.933 41.921 1.00 26.27 136 ALA A CA 1
ATOM 621 C C . ALA A 1 95 ? 6.526 14.369 41.986 1.00 32.68 136 ALA A C 1
ATOM 622 O O . ALA A 1 95 ? 5.721 15.276 42.210 1.00 32.57 136 ALA A O 1
ATOM 624 N N . PHE A 1 96 ? 7.826 14.572 41.786 1.00 31.06 137 PHE A N 1
ATOM 625 C CA . PHE A 1 96 ? 8.418 15.893 41.920 1.00 36.97 137 PHE A CA 1
ATOM 626 C C . PHE A 1 96 ? 9.604 16.020 40.979 1.00 46.17 137 PHE A C 1
ATOM 627 O O . PHE A 1 96 ? 10.230 15.024 40.607 1.00 36.29 137 PHE A O 1
ATOM 635 N N . GLN A 1 97 ? 9.902 17.262 40.601 1.00 48.68 138 GLN A N 1
ATOM 636 C CA . GLN A 1 97 ? 10.892 17.573 39.582 1.00 50.91 138 GLN A CA 1
ATOM 637 C C . GLN A 1 97 ? 12.087 18.270 40.216 1.00 48.13 138 GLN A C 1
ATOM 638 O O . GLN A 1 97 ? 11.935 19.058 41.155 1.00 46.53 138 GLN A O 1
ATOM 644 N N . THR A 1 98 ? 13.278 17.989 39.700 1.00 52.22 139 THR A N 1
ATOM 645 C CA . THR A 1 98 ? 14.487 18.538 40.306 1.00 58.35 139 THR A CA 1
ATOM 646 C C . THR A 1 98 ? 15.611 18.443 39.291 1.00 66.59 139 THR A C 1
ATOM 647 O O . THR A 1 98 ? 15.976 17.334 38.886 1.00 64.92 139 THR A O 1
ATOM 651 N N . GLU A 1 99 ? 16.146 19.592 38.878 1.00 62.69 140 GLU A N 1
ATOM 652 C CA . GLU A 1 99 ? 17.339 19.665 38.036 1.00 57.30 140 GLU A CA 1
ATOM 653 C C . GLU A 1 99 ? 17.222 18.759 36.807 1.00 50.99 140 GLU A C 1
ATOM 654 O O . GLU A 1 99 ? 18.054 17.884 36.560 1.00 66.59 140 GLU A O 1
ATOM 656 N N . GLY A 1 100 ? 16.153 18.973 36.040 1.00 58.33 141 GLY A N 1
ATOM 657 C CA . GLY A 1 100 ? 15.924 18.202 34.829 1.00 54.65 141 GLY A CA 1
ATOM 658 C C . GLY A 1 100 ? 15.576 16.743 35.032 1.00 59.45 141 GLY A C 1
ATOM 659 O O . GLY A 1 100 ? 15.676 15.954 34.090 1.00 64.20 141 GLY A O 1
ATOM 660 N N . LYS A 1 101 ? 15.167 16.355 36.233 1.00 53.82 142 LYS A N 1
ATOM 661 C CA . LYS A 1 101 ? 14.804 14.976 36.516 1.00 51.83 142 LYS A CA 1
ATOM 662 C C . LYS A 1 101 ? 13.418 14.933 37.144 1.00 48.53 142 LYS A C 1
ATOM 663 O O . LYS A 1 101 ? 13.059 15.809 37.936 1.00 54.14 142 LYS A O 1
ATOM 667 N N . LEU A 1 102 ? 12.646 13.911 36.785 1.00 45.92 143 LEU A N 1
ATOM 668 C CA . LEU A 1 102 ? 11.326 13.653 37.357 1.00 41.27 143 LEU A CA 1
ATOM 669 C C . LEU A 1 102 ? 11.423 12.422 38.242 1.00 37.14 143 LEU A C 1
ATOM 670 O O . LEU A 1 102 ? 11.747 11.336 37.753 1.00 34.44 143 LEU A O 1
ATOM 675 N N . TYR A 1 103 ? 11.123 12.583 39.527 1.00 33.41 144 TYR A N 1
ATOM 676 C CA . TYR A 1 103 ? 11.155 11.482 40.485 1.00 35.38 144 TYR A CA 1
ATOM 677 C C . TYR A 1 103 ? 9.749 10.945 40.698 1.00 32.60 144 TYR A C 1
ATOM 678 O O . TYR A 1 103 ? 8.831 11.715 40.992 1.00 34.37 144 TYR A O 1
ATOM 687 N N . LEU A 1 104 ? 9.592 9.625 40.585 1.00 30.14 145 LEU A N 1
ATOM 688 C CA . LEU A 1 104 ? 8.329 8.938 40.827 1.00 25.38 145 LEU A CA 1
ATOM 689 C C . LEU A 1 104 ? 8.518 8.019 42.021 1.00 30.48 145 LEU A C 1
ATOM 690 O O . LEU A 1 104 ? 9.408 7.161 41.998 1.00 31.96 145 LEU A O 1
ATOM 695 N N . ILE A 1 105 ? 7.675 8.174 43.039 1.00 25.24 146 ILE A N 1
ATOM 696 C CA . ILE A 1 105 ? 7.688 7.288 44.206 1.00 27.73 146 ILE A CA 1
ATOM 697 C C . ILE A 1 105 ? 6.454 6.412 44.138 1.00 26.14 146 ILE A C 1
ATOM 698 O O . ILE A 1 105 ? 5.330 6.906 44.296 1.00 26.34 146 ILE A O 1
ATOM 703 N N . LEU A 1 106 ? 6.666 5.097 43.966 1.00 23.36 147 LEU A N 1
ATOM 704 C CA . LEU A 1 106 ? 5.640 4.144 43.588 1.00 22.50 147 LEU A CA 1
ATOM 705 C C . LEU A 1 106 ? 5.611 2.998 44.590 1.00 23.50 147 LEU A C 1
ATOM 706 O O . LEU A 1 106 ? 6.599 2.725 45.276 1.00 27.11 147 LEU A O 1
ATOM 711 N N . ASP A 1 107 ? 4.473 2.311 44.659 1.00 26.72 148 ASP A N 1
ATOM 712 C CA . ASP A 1 107 ? 4.440 1.003 45.308 1.00 23.80 148 ASP A CA 1
ATOM 713 C C . ASP A 1 107 ? 5.510 0.103 44.709 1.00 31.04 148 ASP A C 1
ATOM 714 O O . ASP A 1 107 ? 5.606 -0.029 43.492 1.00 26.26 148 ASP A O 1
ATOM 719 N N . PHE A 1 108 ? 6.319 -0.515 45.562 1.00 25.33 149 PHE A N 1
ATOM 720 C CA . PHE A 1 108 ? 7.318 -1.449 45.074 1.00 24.18 149 PHE A CA 1
ATOM 721 C C . PHE A 1 108 ? 6.628 -2.679 44.488 1.00 38.03 149 PHE A C 1
ATOM 722 O O . PHE A 1 108 ? 5.767 -3.286 45.134 1.00 31.65 149 PHE A O 1
ATOM 730 N N . LEU A 1 109 ? 6.995 -3.034 43.246 1.00 27.13 150 LEU A N 1
ATOM 731 C CA . LEU A 1 109 ? 6.358 -4.127 42.508 1.00 27.54 150 LEU A CA 1
ATOM 732 C C . LEU A 1 109 ? 7.456 -5.089 42.072 1.00 37.52 150 LEU A C 1
ATOM 733 O O . LEU A 1 109 ? 7.924 -5.046 40.931 1.00 42.31 150 LEU A O 1
ATOM 738 N N . ARG A 1 110 ? 7.851 -5.969 42.988 1.00 32.84 151 ARG A N 1
ATOM 739 C CA . ARG A 1 110 ? 8.954 -6.885 42.734 1.00 41.34 151 ARG A CA 1
ATOM 740 C C . ARG A 1 110 ? 8.626 -7.848 41.602 1.00 37.90 151 ARG A C 1
ATOM 741 O O . ARG A 1 110 ? 7.584 -8.505 41.616 1.00 32.37 151 ARG A O 1
ATOM 749 N N . GLY A 1 111 ? 9.522 -7.930 40.623 1.00 40.70 152 GLY A N 1
ATOM 750 C CA . GLY A 1 111 ? 9.312 -8.833 39.502 1.00 41.08 152 GLY A CA 1
ATOM 751 C C . GLY A 1 111 ? 8.054 -8.558 38.703 1.00 47.14 152 GLY A C 1
ATOM 752 O O . GLY A 1 111 ? 7.516 -9.474 38.084 1.00 39.05 152 GLY A O 1
ATOM 753 N N . GLY A 1 112 ? 7.559 -7.320 38.701 1.00 33.54 153 GLY A N 1
ATOM 754 C CA . GLY A 1 112 ? 6.395 -7.002 37.892 1.00 38.11 153 GLY A CA 1
ATOM 755 C C . GLY A 1 112 ? 6.692 -6.994 36.399 1.00 40.81 153 GLY A C 1
ATOM 756 O O . GLY A 1 112 ? 7.842 -6.932 35.959 1.00 30.39 153 GLY A O 1
ATOM 757 N N . ASP A 1 113 ? 5.624 -7.039 35.597 1.00 33.60 154 ASP A N 1
ATOM 758 C CA . ASP A 1 113 ? 5.757 -7.042 34.141 1.00 34.15 154 ASP A CA 1
ATOM 759 C C . ASP A 1 113 ? 4.546 -6.353 33.525 1.00 31.47 154 ASP A C 1
ATOM 760 O O . ASP A 1 113 ? 3.622 -5.926 34.221 1.00 28.59 154 ASP A O 1
ATOM 765 N N . LEU A 1 114 ? 4.559 -6.243 32.202 1.00 34.32 155 LEU A N 1
ATOM 766 C CA . LEU A 1 114 ? 3.536 -5.504 31.473 1.00 32.49 155 LEU A CA 1
ATOM 767 C C . LEU A 1 114 ? 2.454 -6.455 30.990 1.00 35.04 155 LEU A C 1
ATOM 768 O O . LEU A 1 114 ? 2.752 -7.553 30.514 1.00 33.08 155 LEU A O 1
ATOM 773 N N . PHE A 1 115 ? 1.198 -6.011 31.078 1.00 28.71 156 PHE A N 1
ATOM 774 C CA . PHE A 1 115 ? 0.104 -6.774 30.485 1.00 30.36 156 PHE A CA 1
ATOM 775 C C . PHE A 1 115 ? 0.234 -6.877 28.970 1.00 33.19 156 PHE A C 1
ATOM 776 O O . PHE A 1 115 ? -0.146 -7.899 28.390 1.00 37.32 156 PHE A O 1
ATOM 784 N N . THR A 1 116 ? 0.752 -5.835 28.306 1.00 35.48 157 THR A N 1
ATOM 785 C CA . THR A 1 116 ? 0.927 -5.900 26.853 1.00 33.62 157 THR A CA 1
ATOM 786 C C . THR A 1 116 ? 1.899 -6.996 26.450 1.00 34.16 157 THR A C 1
ATOM 787 O O . THR A 1 116 ? 1.797 -7.546 25.346 1.00 36.62 157 THR A O 1
ATOM 791 N N . ARG A 1 117 ? 2.854 -7.320 27.320 1.00 31.29 158 ARG A N 1
ATOM 792 C CA . ARG A 1 117 ? 3.781 -8.395 27.018 1.00 35.01 158 ARG A CA 1
ATOM 793 C C . ARG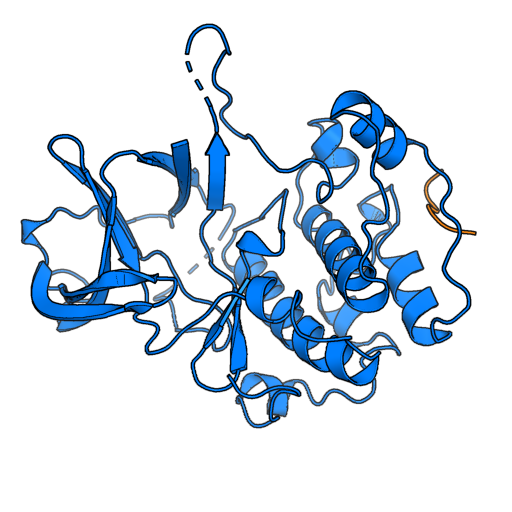 A 1 117 ? 3.064 -9.736 27.024 1.00 49.52 158 ARG A C 1
ATOM 794 O O . ARG A 1 117 ? 3.330 -10.595 26.170 1.00 38.92 158 ARG A O 1
ATOM 802 N N . LEU A 1 118 ? 2.158 -9.935 27.988 1.00 34.83 159 LEU A N 1
ATOM 803 C CA . LEU A 1 118 ? 1.370 -11.166 28.014 1.00 34.80 159 LEU A CA 1
ATOM 804 C C . LEU A 1 118 ? 0.427 -11.230 26.817 1.00 34.56 159 LEU A C 1
ATOM 805 O O . LEU A 1 118 ? 0.325 -12.270 26.158 1.00 37.33 159 LEU A O 1
ATOM 810 N N . SER A 1 119 ? -0.244 -10.114 26.507 1.00 32.78 160 SER A N 1
ATOM 811 C CA A SER A 1 119 ? -1.216 -10.086 25.414 0.51 32.96 160 SER A CA 1
ATOM 812 C CA B SER A 1 119 ? -1.222 -10.120 25.425 0.49 32.96 160 SER A CA 1
ATOM 813 C C . SER A 1 119 ? -0.586 -10.448 24.079 1.00 34.39 160 SER A C 1
ATOM 814 O O . SER A 1 119 ? -1.260 -11.000 23.204 1.00 41.51 160 SER A O 1
ATOM 819 N N . LYS A 1 120 ? 0.698 -10.120 23.886 1.00 32.36 161 LYS A N 1
ATOM 820 C CA . LYS A 1 120 ? 1.356 -10.461 22.625 1.00 40.36 161 LYS A CA 1
ATOM 821 C C . LYS A 1 120 ? 1.690 -11.942 22.543 1.00 42.46 161 LYS A C 1
ATOM 822 O O . LYS A 1 120 ? 1.735 -12.501 21.445 1.00 40.05 161 LYS A O 1
ATOM 828 N N . GLU A 1 121 ? 1.940 -12.582 23.683 1.00 35.77 162 GLU A N 1
ATOM 829 C CA . GLU A 1 121 ? 2.399 -13.967 23.704 1.00 40.09 162 GLU A CA 1
ATOM 830 C C . GLU A 1 121 ? 1.272 -14.994 23.666 1.00 40.14 162 GLU A C 1
ATOM 831 O O . GLU A 1 121 ? 1.501 -16.127 23.222 1.00 40.51 162 GLU A O 1
ATOM 837 N N . VAL A 1 122 ? 0.066 -14.649 24.129 1.00 37.83 163 VAL A N 1
ATOM 838 C CA . VAL A 1 122 ? -0.969 -15.648 24.371 1.00 36.13 163 VAL A CA 1
ATOM 839 C C . VAL A 1 122 ? -2.211 -15.332 23.551 1.00 39.50 163 VAL A C 1
ATOM 840 O O . VAL A 1 122 ? -2.452 -14.191 23.145 1.00 40.89 163 VAL A O 1
ATOM 844 N N . MET A 1 123 ? -3.008 -16.376 23.310 1.00 35.40 164 MET A N 1
ATOM 845 C CA . MET A 1 123 ? -4.370 -16.245 22.794 1.00 36.80 164 MET A CA 1
ATOM 846 C C . MET A 1 123 ? -5.360 -16.447 23.940 1.00 42.29 164 MET A C 1
ATOM 847 O O . MET A 1 123 ? -5.506 -17.563 24.453 1.00 37.83 164 MET A O 1
ATOM 852 N N . PHE A 1 124 ? -6.061 -15.380 24.317 1.00 33.77 165 PHE A N 1
ATOM 853 C CA . PHE A 1 124 ? -6.994 -15.457 25.435 1.00 37.75 165 PHE A CA 1
ATOM 854 C C . PHE A 1 124 ? -8.268 -16.185 25.029 1.00 41.96 165 PHE A C 1
ATOM 855 O O . PHE A 1 124 ? -8.831 -15.924 23.967 1.00 42.22 165 PHE A O 1
ATOM 863 N N . THR A 1 125 ? -8.738 -17.076 25.892 1.00 36.14 166 THR A N 1
ATOM 864 C CA . THR A 1 125 ? -10.071 -17.647 25.779 1.00 31.80 166 THR A CA 1
ATOM 865 C C . THR A 1 125 ? -11.037 -16.840 26.630 1.00 29.35 166 THR A C 1
ATOM 866 O O . THR A 1 125 ? -10.637 -15.984 27.426 1.00 32.27 166 THR A O 1
ATOM 870 N N . GLU A 1 126 ? -12.334 -17.117 26.483 1.00 29.45 167 GLU A N 1
ATOM 871 C CA . GLU A 1 126 ? -13.266 -16.384 27.326 1.00 25.05 167 GLU A CA 1
ATOM 872 C C . GLU A 1 126 ? -13.000 -16.661 28.804 1.00 32.96 167 GLU A C 1
ATOM 873 O O . GLU A 1 126 ? -13.106 -15.747 29.639 1.00 28.42 167 GLU A O 1
ATOM 879 N N . GLU A 1 127 ? -12.592 -17.887 29.133 1.00 28.20 168 GLU A N 1
ATOM 880 C CA . GLU A 1 127 ? -12.300 -18.227 30.525 1.00 31.00 168 GLU A CA 1
ATOM 881 C C . GLU A 1 127 ? -11.148 -17.387 31.058 1.00 26.77 168 GLU A C 1
ATOM 882 O O . GLU A 1 127 ? -11.183 -16.922 32.211 1.00 30.24 168 GLU A O 1
ATOM 888 N N . ASP A 1 128 ? -10.110 -17.195 30.235 1.00 28.63 169 ASP A N 1
ATOM 889 C CA . ASP A 1 128 ? -8.976 -16.349 30.613 1.00 30.00 169 ASP A CA 1
ATOM 890 C C . ASP A 1 128 ? -9.430 -14.925 30.865 1.00 33.66 169 ASP A C 1
ATOM 891 O O . ASP A 1 128 ? -9.066 -14.299 31.870 1.00 27.94 169 ASP A O 1
ATOM 896 N N . VAL A 1 129 ? -10.195 -14.382 29.919 1.00 27.12 170 VAL A N 1
ATOM 897 C CA . VAL A 1 129 ? -10.609 -12.984 29.964 1.00 26.08 170 VAL A CA 1
ATOM 898 C C . VAL A 1 129 ? -11.461 -12.709 31.198 1.00 31.63 170 VAL A C 1
ATOM 899 O O . VAL A 1 129 ? -11.346 -11.643 31.831 1.00 30.74 170 VAL A O 1
ATOM 903 N N . LYS A 1 130 ? -12.332 -13.658 31.563 1.00 29.90 171 LYS A N 1
ATOM 904 C CA . LYS A 1 130 ? -13.130 -13.512 32.779 1.00 31.22 171 LYS A CA 1
ATOM 905 C C . LYS A 1 130 ? -12.248 -13.215 33.978 1.00 30.20 171 LYS A C 1
ATOM 906 O O . LYS A 1 130 ? -12.581 -12.358 34.801 1.00 29.41 171 LYS A O 1
ATOM 912 N N . PHE A 1 131 ? -11.113 -13.912 34.100 1.00 25.52 172 PHE A N 1
ATOM 913 C CA . PHE A 1 131 ? -10.240 -13.657 35.246 1.00 29.80 172 PHE A CA 1
ATOM 914 C C . PHE A 1 131 ? -9.653 -12.239 35.220 1.00 28.56 172 PHE A C 1
ATOM 915 O O . PHE A 1 131 ? -9.751 -11.501 36.206 1.00 24.38 172 PHE A O 1
ATOM 923 N N . TYR A 1 132 ? -8.979 -11.862 34.122 1.00 26.88 173 TYR A N 1
ATOM 924 C CA . TYR A 1 132 ? -8.288 -10.565 34.078 1.00 27.15 173 TYR A CA 1
ATOM 925 C C . TYR A 1 132 ? -9.264 -9.399 34.157 1.00 27.00 173 TYR A C 1
ATOM 926 O O . TYR A 1 132 ? -9.006 -8.410 34.847 1.00 24.36 173 TYR A O 1
ATOM 935 N N . LEU A 1 133 ? -10.398 -9.495 33.480 1.00 21.95 174 LEU A N 1
ATOM 936 C CA . LEU A 1 133 ? -11.367 -8.411 33.539 1.00 24.99 174 LEU A CA 1
ATOM 937 C C . LEU A 1 133 ? -12.042 -8.312 34.909 1.00 26.08 174 LEU A C 1
ATOM 938 O O . LEU A 1 133 ? -12.402 -7.214 35.349 1.00 23.89 174 LEU A O 1
ATOM 943 N N . ALA A 1 134 ? -12.208 -9.430 35.609 1.00 23.33 175 ALA A N 1
ATOM 944 C CA . ALA A 1 134 ? -12.771 -9.370 36.954 1.00 24.25 175 ALA A CA 1
ATOM 945 C C . ALA A 1 134 ? -11.853 -8.593 37.890 1.00 22.95 175 ALA A C 1
ATOM 946 O O . ALA A 1 134 ? -12.311 -7.725 38.646 1.00 23.13 175 ALA A O 1
ATOM 948 N N . GLU A 1 135 ? -10.542 -8.869 37.841 1.00 21.77 176 GLU A N 1
ATOM 949 C CA . GLU A 1 135 ? -9.639 -8.157 38.748 1.00 23.88 176 GLU A CA 1
ATOM 950 C C . GLU A 1 135 ? -9.555 -6.686 38.364 1.00 26.35 176 GLU A C 1
ATOM 951 O O . GLU A 1 135 ? -9.468 -5.808 39.223 1.00 22.20 176 GLU A O 1
ATOM 957 N N . LEU A 1 136 ? -9.574 -6.417 37.064 1.00 20.71 177 LEU A N 1
ATOM 958 C CA . LEU A 1 136 ? -9.541 -5.058 36.547 1.00 17.94 177 LEU A CA 1
ATOM 959 C C . LEU A 1 136 ? -10.789 -4.283 36.922 1.00 23.04 177 LEU A C 1
ATOM 960 O O . LEU A 1 136 ? -10.711 -3.080 37.191 1.00 25.17 177 LEU A O 1
ATOM 965 N N . ALA A 1 137 ? -11.954 -4.938 36.927 1.00 23.05 178 ALA A N 1
ATOM 966 C CA . ALA A 1 137 ? -13.164 -4.234 37.332 1.00 23.66 178 ALA A CA 1
ATOM 967 C C . ALA A 1 137 ? -13.094 -3.840 38.796 1.00 27.23 178 ALA A C 1
ATOM 968 O O . ALA A 1 137 ? -13.521 -2.741 39.166 1.00 24.81 178 ALA A O 1
ATOM 970 N N . LEU A 1 138 ? -12.563 -4.725 39.648 1.00 22.87 179 LEU A N 1
ATOM 971 C CA . LEU A 1 138 ? -12.420 -4.348 41.047 1.00 23.17 179 LEU A CA 1
ATOM 972 C C . LEU A 1 138 ? -11.484 -3.156 41.179 1.00 22.87 179 LEU A C 1
ATOM 973 O O . LEU A 1 138 ? -11.771 -2.199 41.916 1.00 24.91 179 LEU A O 1
ATOM 978 N N . ALA A 1 139 ? -10.359 -3.197 40.464 1.00 20.42 180 ALA A N 1
ATOM 979 C CA . ALA A 1 139 ? -9.379 -2.111 40.518 1.00 20.52 180 ALA A CA 1
ATOM 980 C C . ALA A 1 139 ? -9.969 -0.799 40.022 1.00 28.51 180 ALA A C 1
ATOM 981 O O . ALA A 1 139 ? -9.830 0.249 40.666 1.00 23.31 180 ALA A O 1
ATOM 983 N N . LEU A 1 140 ? -10.627 -0.838 38.864 1.00 23.49 181 LEU A N 1
ATOM 984 C CA . LEU A 1 140 ? -11.150 0.379 38.253 1.00 20.71 181 LEU A CA 1
ATOM 985 C C . LEU A 1 140 ? -12.213 1.025 39.123 1.00 22.26 181 LEU A C 1
ATOM 986 O O . LEU A 1 140 ? -12.228 2.263 39.296 1.00 21.70 181 LEU A O 1
ATOM 991 N N . ASP A 1 141 ? -13.096 0.214 39.704 1.00 25.38 182 ASP A N 1
ATOM 992 C CA . ASP A 1 141 ? -14.124 0.755 40.579 1.00 24.04 182 ASP A CA 1
ATOM 993 C C . ASP A 1 141 ? -13.498 1.332 41.845 1.00 25.91 182 ASP A C 1
ATOM 994 O O . ASP A 1 141 ? -13.951 2.363 42.353 1.00 22.58 182 ASP A O 1
ATOM 999 N N . HIS A 1 142 ? -12.441 0.700 42.362 1.00 21.53 183 HIS A N 1
ATOM 1000 C CA . HIS A 1 142 ? -11.778 1.300 43.525 1.00 22.32 183 HIS A CA 1
ATOM 1001 C C . HIS A 1 142 ? -11.221 2.684 43.180 1.00 25.40 183 HIS A C 1
ATOM 1002 O O . HIS A 1 142 ? -11.332 3.619 43.971 1.00 23.19 183 HIS A O 1
ATOM 1009 N N . LEU A 1 143 ? -10.635 2.845 41.992 1.00 24.65 184 LEU A N 1
ATOM 1010 C CA . LEU A 1 143 ? -10.146 4.165 41.614 1.00 24.98 184 LEU A CA 1
ATOM 1011 C C . LEU A 1 143 ? -11.289 5.158 41.505 1.00 24.42 184 LEU A C 1
ATOM 1012 O O . LEU A 1 143 ? -11.161 6.312 41.941 1.00 22.70 184 LEU A O 1
ATOM 1017 N N . HIS A 1 144 ? -12.422 4.735 40.928 1.00 23.23 185 HIS A N 1
ATOM 1018 C CA . HIS A 1 144 ? -13.596 5.615 40.908 1.00 20.49 185 HIS A CA 1
ATOM 1019 C C . HIS A 1 144 ? -13.958 6.081 42.314 1.00 23.01 185 HIS A C 1
ATOM 1020 O O . HIS A 1 144 ? -14.223 7.266 42.537 1.00 26.14 185 HIS A O 1
ATOM 1027 N N . SER A 1 145 ? -13.934 5.169 43.285 1.00 21.83 186 SER A N 1
ATOM 1028 C CA . SER A 1 145 ? -14.276 5.565 44.642 1.00 24.10 186 SER A CA 1
ATOM 1029 C C . SER A 1 145 ? -13.254 6.537 45.223 1.00 21.78 186 SER A C 1
ATOM 1030 O O . SER A 1 145 ? -13.594 7.306 46.127 1.00 25.82 186 SER A O 1
ATOM 1033 N N . LEU A 1 146 ? -12.004 6.508 44.745 1.00 22.13 187 LEU A N 1
ATOM 1034 C CA . LEU A 1 146 ? -10.999 7.475 45.194 1.00 23.70 187 LEU A CA 1
ATOM 1035 C C . LEU A 1 146 ? -11.086 8.793 44.432 1.00 31.45 187 LEU A C 1
ATOM 1036 O O . LEU A 1 146 ? -10.365 9.739 44.763 1.00 30.02 187 LEU A O 1
ATOM 1041 N N . GLY A 1 147 ? -11.946 8.874 43.421 1.00 25.75 188 GLY A N 1
ATOM 1042 C CA . GLY A 1 147 ? -12.112 10.097 42.669 1.00 26.21 188 GLY A CA 1
ATOM 1043 C C . GLY A 1 147 ? -11.270 10.197 41.422 1.00 29.49 188 GLY A C 1
ATOM 1044 O O . GLY A 1 147 ? -11.039 11.316 40.944 1.00 30.85 188 GLY A O 1
ATOM 1045 N N . ILE A 1 148 ? -10.810 9.070 40.874 1.00 25.70 189 ILE A N 1
ATOM 1046 C CA . ILE A 1 148 ? -9.943 9.038 39.699 1.00 28.76 189 ILE A CA 1
ATOM 1047 C C . ILE A 1 148 ? -10.722 8.478 38.521 1.00 30.97 189 ILE A C 1
ATOM 1048 O O . ILE A 1 148 ? -11.167 7.326 38.549 1.00 27.80 189 ILE A O 1
ATOM 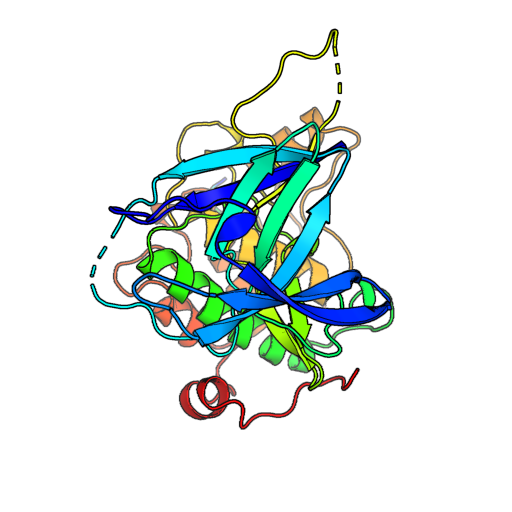1053 N N . ILE A 1 149 ? -10.873 9.284 37.480 1.00 29.79 190 ILE A N 1
ATOM 1054 C CA . ILE A 1 149 ? -11.527 8.844 36.218 1.00 31.48 190 ILE A CA 1
ATOM 1055 C C . ILE A 1 149 ? -10.413 8.782 35.172 1.00 29.71 190 ILE A C 1
ATOM 1056 O O . ILE A 1 149 ? -9.696 9.771 35.031 1.00 31.24 190 ILE A O 1
ATOM 1061 N N . TYR A 1 150 ? -10.287 7.666 34.468 1.00 28.67 191 TYR A N 1
ATOM 1062 C CA . TYR A 1 150 ? -9.133 7.449 33.560 1.00 36.59 191 TYR A CA 1
ATOM 1063 C C . TYR A 1 150 ? -9.289 8.184 32.223 1.00 38.76 191 TYR A C 1
ATOM 1064 O O . TYR A 1 150 ? -8.280 8.712 31.745 1.00 44.77 191 TYR A O 1
ATOM 1073 N N . ARG A 1 151 ? -10.485 8.175 31.636 1.00 37.78 192 ARG A N 1
ATOM 1074 C CA . ARG A 1 151 ? -10.762 8.825 30.325 1.00 31.43 192 ARG A CA 1
ATOM 1075 C C . ARG A 1 151 ? -10.216 7.966 29.172 1.00 38.62 192 ARG A C 1
ATOM 1076 O O . ARG A 1 151 ? -10.963 7.738 28.222 1.00 36.87 192 ARG A O 1
ATOM 1084 N N . ASP A 1 152 ? -8.964 7.527 29.225 1.00 30.59 193 ASP A N 1
ATOM 1085 C CA . ASP A 1 152 ? -8.450 6.683 28.145 1.00 40.59 193 ASP A CA 1
ATOM 1086 C C . ASP A 1 152 ? -7.696 5.475 28.703 1.00 36.23 193 ASP A C 1
ATOM 1087 O O . ASP A 1 152 ? -6.596 5.129 28.258 1.00 34.32 193 ASP A O 1
ATOM 1092 N N . LEU A 1 153 ? -8.315 4.804 29.680 1.00 32.72 194 LEU A N 1
ATOM 1093 C CA . LEU A 1 153 ? -7.869 3.494 30.160 1.00 34.75 194 LEU A CA 1
ATOM 1094 C C . LEU A 1 153 ? -7.483 2.574 29.006 1.00 34.44 194 LEU A C 1
ATOM 1095 O O . LEU A 1 153 ? -8.277 2.350 28.092 1.00 30.89 194 LEU A O 1
ATOM 1100 N N . LYS A 1 154 ? -6.286 2.001 29.076 1.00 28.82 195 LYS A N 1
ATOM 1101 C CA . LYS A 1 154 ? -5.704 1.297 27.939 1.00 32.00 195 LYS A CA 1
ATOM 1102 C C . LYS A 1 154 ? -4.720 0.257 28.456 1.00 35.31 195 LYS A C 1
ATOM 1103 O O . LYS A 1 154 ? -4.345 0.281 29.634 1.00 33.80 195 LYS A O 1
ATOM 1109 N N . PRO A 1 155 ? -4.302 -0.698 27.606 1.00 35.26 196 PRO A N 1
ATOM 1110 C CA . PRO A 1 155 ? -3.411 -1.769 28.097 1.00 34.58 196 PRO A CA 1
ATOM 1111 C C . PRO A 1 155 ? -2.106 -1.275 28.695 1.00 33.06 196 PRO A C 1
ATOM 1112 O O . PRO A 1 155 ? -1.564 -1.952 29.578 1.00 28.58 196 PRO A O 1
ATOM 1116 N N . GLU A 1 156 ? -1.597 -0.113 28.263 1.00 34.54 197 GLU A N 1
ATOM 1117 C CA . GLU A 1 156 ? -0.374 0.448 28.838 1.00 36.91 197 GLU A CA 1
ATOM 1118 C C . GLU A 1 156 ? -0.518 0.776 30.315 1.00 37.70 197 GLU A C 1
ATOM 1119 O O . GLU A 1 156 ? 0.494 0.914 31.009 1.00 39.51 197 GLU A O 1
ATOM 1125 N N . ASN A 1 157 ? -1.745 0.924 30.811 1.00 30.74 198 ASN A N 1
ATOM 1126 C CA . ASN A 1 157 ? -1.958 1.187 32.223 1.00 30.21 198 ASN A CA 1
ATOM 1127 C C . ASN A 1 157 ? -2.006 -0.078 33.060 1.00 28.83 198 ASN A C 1
ATOM 1128 O O . ASN A 1 157 ? -2.234 0.022 34.267 1.00 31.12 198 ASN A O 1
ATOM 1133 N N . ILE A 1 158 ? -1.882 -1.257 32.457 1.00 26.09 199 ILE A N 1
ATOM 1134 C CA . ILE A 1 158 ? -2.133 -2.515 33.164 1.00 23.63 199 ILE A CA 1
ATOM 1135 C C . ILE A 1 158 ? -0.820 -3.258 33.308 1.00 27.56 199 ILE A C 1
ATOM 1136 O O . ILE A 1 158 ? -0.192 -3.622 32.310 1.00 22.75 199 ILE A O 1
ATOM 1141 N N . LEU A 1 159 ? -0.422 -3.512 34.553 1.00 26.03 200 LEU A N 1
ATOM 1142 C CA . LEU A 1 159 ? 0.765 -4.285 34.877 1.00 22.91 200 LEU A CA 1
ATOM 1143 C C . LEU A 1 159 ? 0.326 -5.621 35.466 1.00 24.17 200 LEU A C 1
ATOM 1144 O O . LEU A 1 159 ? -0.859 -5.853 35.701 1.00 26.44 200 LEU A O 1
ATOM 1149 N N . LEU A 1 160 ? 1.296 -6.509 35.667 1.00 29.28 201 LEU A N 1
ATOM 1150 C CA . LEU A 1 160 ? 1.079 -7.815 36.284 1.00 23.41 201 LEU A CA 1
ATOM 1151 C C . LEU A 1 160 ? 2.116 -8.003 37.375 1.00 21.17 201 LEU A C 1
ATOM 1152 O O . LEU A 1 160 ? 3.300 -7.712 37.166 1.00 30.39 201 LEU A O 1
ATOM 1157 N N . ASP A 1 161 ? 1.689 -8.495 38.535 1.00 26.85 202 ASP A N 1
ATOM 1158 C CA . ASP A 1 161 ? 2.668 -8.715 39.587 1.00 28.95 202 ASP A CA 1
ATOM 1159 C C . ASP A 1 161 ? 3.380 -10.056 39.376 1.00 36.84 202 ASP A C 1
ATOM 1160 O O . ASP A 1 161 ? 3.172 -10.756 38.374 1.00 28.66 202 ASP A O 1
ATOM 1165 N N . GLU A 1 162 ? 4.262 -10.415 40.316 1.00 31.89 203 GLU A N 1
ATOM 1166 C CA . GLU A 1 162 ? 5.099 -11.593 40.111 1.00 32.53 203 GLU A CA 1
ATOM 1167 C C . GLU A 1 162 ? 4.285 -12.878 40.090 1.00 36.40 203 GLU A C 1
ATOM 1168 O O . GLU A 1 162 ? 4.739 -13.877 39.529 1.00 39.65 203 GLU A O 1
ATOM 1174 N N . GLU A 1 163 ? 3.094 -12.866 40.669 1.00 30.26 204 GLU A N 1
ATOM 1175 C CA A GLU A 1 163 ? 2.216 -14.026 40.677 0.53 32.71 204 GLU A CA 1
ATOM 1176 C CA B GLU A 1 163 ? 2.215 -14.024 40.679 0.47 32.73 204 GLU A CA 1
ATOM 1177 C C . GLU A 1 163 ? 1.239 -14.034 39.509 1.00 35.52 204 GLU A C 1
ATOM 1178 O O . GLU A 1 163 ? 0.476 -14.992 39.365 1.00 38.04 204 GLU A O 1
ATOM 1189 N N . GLY A 1 164 ? 1.242 -13.000 38.676 1.00 30.30 205 GLY A N 1
ATOM 1190 C CA . GLY A 1 164 ? 0.379 -12.953 37.513 1.00 29.19 205 GLY A CA 1
ATOM 1191 C C . GLY A 1 164 ? -0.913 -12.198 37.680 1.00 30.53 205 GLY A C 1
ATOM 1192 O O . GLY A 1 164 ? -1.717 -12.188 36.748 1.00 30.78 205 GLY A O 1
ATOM 1193 N N . HIS A 1 165 ? -1.127 -11.537 38.819 1.00 30.08 206 HIS A N 1
ATOM 1194 C CA . HIS A 1 165 ? -2.351 -10.799 39.091 1.00 24.38 206 HIS A CA 1
ATOM 1195 C C . HIS A 1 165 ? -2.277 -9.384 38.517 1.00 22.30 206 HIS A C 1
ATOM 1196 O O . HIS A 1 165 ? -1.206 -8.790 38.395 1.00 26.44 206 HIS A O 1
ATOM 1203 N N . ILE A 1 166 ? -3.446 -8.831 38.202 1.00 23.24 207 ILE A N 1
ATOM 1204 C CA . ILE A 1 166 ? -3.541 -7.482 37.653 1.00 23.00 207 ILE A CA 1
ATOM 1205 C C . ILE A 1 166 ? -3.078 -6.453 38.675 1.00 24.31 207 ILE A C 1
ATOM 1206 O O . ILE A 1 166 ? -3.429 -6.525 39.854 1.00 26.38 207 ILE A O 1
ATOM 1211 N N . LYS A 1 167 ? -2.298 -5.489 38.208 1.00 23.20 208 LYS A N 1
ATOM 1212 C CA . LYS A 1 167 ? -1.967 -4.275 38.950 1.00 23.16 208 LYS A CA 1
ATOM 1213 C C . LYS A 1 167 ? -2.262 -3.112 38.006 1.00 21.07 208 LYS A C 1
ATOM 1214 O O . LYS A 1 167 ? -1.467 -2.812 37.113 1.00 26.56 208 LYS A O 1
ATOM 1220 N N . LEU A 1 168 ? -3.406 -2.463 38.202 1.00 23.00 209 LEU A N 1
ATOM 1221 C CA . LEU A 1 168 ? -3.747 -1.264 37.455 1.00 21.65 209 LEU A CA 1
ATOM 1222 C C . LEU A 1 168 ? -3.000 -0.072 38.048 1.00 27.27 209 LEU A C 1
ATOM 1223 O O . LEU A 1 168 ? -3.026 0.127 39.266 1.00 24.59 209 LEU A O 1
ATOM 1228 N N . THR A 1 169 ? -2.335 0.716 37.202 1.00 21.96 210 THR A N 1
ATOM 1229 C CA . THR A 1 169 ? -1.628 1.903 37.706 1.00 21.51 210 THR A CA 1
ATOM 1230 C C . THR A 1 169 ? -2.648 2.967 38.055 1.00 29.44 210 THR A C 1
ATOM 1231 O O . THR A 1 169 ? -3.580 3.184 37.295 1.00 27.95 210 THR A O 1
ATOM 1235 N N . ASP A 1 170 ? -2.487 3.655 39.191 1.00 28.27 211 ASP A N 1
ATOM 1236 C CA . ASP A 1 170 ? -3.412 4.751 39.486 1.00 28.87 211 ASP A CA 1
ATOM 1237 C C . ASP A 1 170 ? -2.970 6.075 38.876 1.00 31.76 211 ASP A C 1
ATOM 1238 O O . ASP A 1 170 ? -3.495 7.132 39.252 1.00 29.05 211 ASP A O 1
ATOM 1243 N N . PHE A 1 171 ? -2.006 6.051 37.965 1.00 30.05 212 PHE A N 1
ATOM 1244 C CA . PHE A 1 171 ? -1.478 7.265 37.376 1.00 26.76 212 PHE A CA 1
ATOM 1245 C C . PHE A 1 171 ? -1.568 7.160 35.860 1.00 30.09 212 PHE A C 1
ATOM 1246 O O . PHE A 1 171 ? -1.758 6.075 35.309 1.00 35.19 212 PHE A O 1
ATOM 1254 N N . GLY A 1 172 ? -1.447 8.301 35.197 1.00 28.69 213 GLY A N 1
ATOM 1255 C CA . GLY A 1 172 ? -1.564 8.368 33.754 1.00 31.59 213 GLY A CA 1
ATOM 1256 C C . GLY A 1 172 ? -0.204 8.327 33.088 1.00 42.00 213 GLY A C 1
ATOM 1257 O O . GLY A 1 172 ? 0.799 8.741 33.660 1.00 29.04 213 GLY A O 1
ATOM 1258 N N . LEU A 1 173 ? -0.180 7.820 31.861 1.00 40.39 214 LEU A N 1
ATOM 1259 C CA . LEU A 1 173 ? 1.064 7.725 31.117 1.00 42.69 214 LEU A CA 1
ATOM 1260 C C . LEU A 1 173 ? 0.723 7.937 29.650 1.00 39.55 214 LEU A C 1
ATOM 1261 O O . LEU A 1 173 ? -0.130 7.232 29.105 1.00 46.66 214 LEU A O 1
ATOM 1266 N N . SER A 1 174 ? 1.333 8.940 29.034 1.00 47.56 215 SER A N 1
ATOM 1267 C CA . SER A 1 174 ? 1.117 9.213 27.621 1.00 52.31 215 SER A CA 1
ATOM 1268 C C . SER A 1 174 ? 2.459 9.475 26.962 1.00 59.95 215 SER A C 1
ATOM 1269 O O . SER A 1 174 ? 3.416 9.899 27.617 1.00 56.63 215 SER A O 1
ATOM 1272 N N . LYS A 1 175 ? 2.523 9.203 25.660 1.00 77.22 216 LYS A N 1
ATOM 1273 C CA . LYS A 1 175 ? 3.686 9.528 24.835 1.00 73.15 216 LYS A CA 1
ATOM 1274 C C . LYS A 1 175 ? 3.301 10.744 24.000 1.00 68.99 216 LYS A C 1
ATOM 1275 O O . LYS A 1 175 ? 2.738 10.620 22.912 1.00 77.98 216 LYS A O 1
ATOM 1277 N N . GLU A 1 176 ? 3.603 11.930 24.525 1.00 63.24 217 GLU A N 1
ATOM 1278 C CA . GLU A 1 176 ? 3.196 13.198 23.930 1.00 69.32 217 GLU A CA 1
ATOM 1279 C C . GLU A 1 176 ? 4.397 13.901 23.310 1.00 74.01 217 GLU A C 1
ATOM 1280 O O . GLU A 1 176 ? 5.428 14.073 23.970 1.00 76.69 217 GLU A O 1
ATOM 1282 N N . SER A 1 177 ? 4.259 14.312 22.049 1.00 72.71 218 SER A N 1
ATOM 1283 C CA . SER A 1 177 ? 5.292 15.094 21.369 1.00 78.42 218 SER A CA 1
ATOM 1284 C C . SER A 1 177 ? 4.980 16.582 21.437 1.00 72.74 218 SER A C 1
ATOM 1285 O O . SER A 1 177 ? 4.396 17.136 20.508 1.00 86.73 218 SER A O 1
ATOM 1288 N N . HIS A 1 180 ? 7.678 21.228 18.655 1.00 74.94 221 HIS A N 1
ATOM 1289 C CA . HIS A 1 180 ? 7.236 22.397 19.409 1.00 81.48 221 HIS A CA 1
ATOM 1290 C C . HIS A 1 180 ? 6.102 23.113 18.685 1.00 86.52 221 HIS A C 1
ATOM 1291 O O . HIS A 1 180 ? 5.238 23.722 19.319 1.00 93.47 221 HIS A O 1
ATOM 1293 N N . GLU A 1 181 ? 6.113 23.039 17.350 1.00 98.23 222 GLU A N 1
ATOM 1294 C CA . GLU A 1 181 ? 5.026 23.618 16.567 1.00 86.33 222 GLU A CA 1
ATOM 1295 C C . GLU A 1 181 ? 3.680 23.034 16.972 1.00 80.24 222 GLU A C 1
ATOM 1296 O O . GLU A 1 181 ? 2.647 23.696 16.826 1.00 82.77 222 GLU A O 1
ATOM 1298 N N . LYS A 1 182 ? 3.672 21.800 17.474 1.00 70.71 223 LYS A N 1
ATOM 1299 C CA . LYS A 1 182 ? 2.457 21.208 18.013 1.00 76.74 223 LYS A CA 1
ATOM 1300 C C . LYS A 1 182 ? 2.109 21.885 19.332 1.00 70.87 223 LYS A C 1
ATOM 1301 O O . LYS A 1 182 ? 2.912 21.883 20.270 1.00 85.29 223 LYS A O 1
ATOM 1303 N N . LYS A 1 183 ? 0.919 22.472 19.402 1.00 69.40 224 LYS A N 1
ATOM 1304 C CA . LYS A 1 183 ? 0.465 23.105 20.632 1.00 60.17 224 LYS A CA 1
ATOM 1305 C C . LYS A 1 183 ? 0.183 22.038 21.686 1.00 62.18 224 LYS A C 1
ATOM 1306 O O . LYS A 1 183 ? -0.392 20.988 21.388 1.00 65.48 224 LYS A O 1
ATOM 1312 N N . ALA A 1 184 ? 0.606 22.297 22.921 1.00 50.65 225 ALA A N 1
ATOM 1313 C CA . ALA A 1 184 ? 0.404 21.337 23.996 1.00 49.81 225 ALA A CA 1
ATOM 1314 C C . ALA A 1 184 ? -1.062 21.286 24.424 1.00 48.91 225 ALA A C 1
ATOM 1315 O O . ALA A 1 184 ? -1.811 22.254 24.274 1.00 46.92 225 ALA A O 1
ATOM 1317 N N . TYR A 1 185 ? -1.462 20.138 24.973 1.00 43.45 226 TYR A N 1
ATOM 1318 C CA . TYR A 1 185 ? -2.810 19.906 25.483 1.00 34.84 226 TYR A CA 1
ATOM 1319 C C . TYR A 1 185 ? -2.748 19.477 26.938 1.00 42.39 226 TYR A C 1
ATOM 1320 O O . TYR A 1 185 ? -1.829 18.766 27.349 1.00 46.92 226 TYR A O 1
ATOM 1329 N N . SER A 1 186 ? -3.753 19.887 27.716 1.00 36.68 227 SER A N 1
ATOM 1330 C CA . SER A 1 186 ? -3.801 19.426 29.102 1.00 33.51 227 SER A CA 1
ATOM 1331 C C . SER A 1 186 ? -4.163 17.949 29.190 1.00 38.02 227 SER A C 1
ATOM 1332 O O . SER A 1 186 ? -3.762 17.276 30.143 1.00 41.94 227 SER A O 1
ATOM 1335 N N . PHE A 1 187 ? -4.932 17.430 28.227 1.00 35.89 228 PHE A N 1
ATOM 1336 C CA . PHE A 1 187 ? -5.260 16.009 28.166 1.00 41.04 228 PHE A CA 1
ATOM 1337 C C . PHE A 1 187 ? -4.973 15.514 26.756 1.00 45.77 228 PHE A C 1
ATOM 1338 O O . PHE A 1 187 ? -5.598 15.975 25.796 1.00 43.95 228 PHE A O 1
ATOM 1346 N N . CYS A 1 188 ? -4.012 14.594 26.629 1.00 44.55 229 CYS A N 1
ATOM 1347 C CA . CYS A 1 188 ? -3.729 13.906 25.369 1.00 56.28 229 CYS A CA 1
ATOM 1348 C C . CYS A 1 188 ? -3.858 12.417 25.641 1.00 55.34 229 CYS A C 1
ATOM 1349 O O . CYS A 1 188 ? -3.044 11.843 26.372 1.00 64.51 229 CYS A O 1
ATOM 1352 N N . GLY A 1 189 ? -4.877 11.789 25.057 1.00 52.54 230 GLY A N 1
ATOM 1353 C CA . GLY A 1 189 ? -5.129 10.383 25.264 1.00 48.12 230 GLY A CA 1
ATOM 1354 C C . GLY A 1 189 ? -5.090 9.599 23.962 1.00 49.30 230 GLY A C 1
ATOM 1355 O O . GLY A 1 189 ? -4.986 10.159 22.866 1.00 48.29 230 GLY A O 1
ATOM 1356 N N . THR A 1 190 ? -5.209 8.282 24.109 1.00 40.03 231 THR A N 1
ATOM 1357 C CA . THR A 1 190 ? -5.248 7.366 22.974 1.00 42.17 231 THR A CA 1
ATOM 1358 C C . THR A 1 190 ? -6.687 7.199 22.510 1.00 42.28 231 THR A C 1
ATOM 1359 O O . THR A 1 190 ? -7.510 6.620 23.224 1.00 43.72 231 THR A O 1
ATOM 1363 N N . VAL A 1 191 ? -6.971 7.658 21.289 1.00 33.88 232 VAL A N 1
ATOM 1364 C CA . VAL A 1 191 ? -8.354 7.797 20.856 1.00 36.03 232 VAL A CA 1
ATOM 1365 C C . VAL A 1 191 ? -9.071 6.450 20.829 1.00 39.69 232 VAL A C 1
ATOM 1366 O O . VAL A 1 191 ? -10.274 6.374 21.111 1.00 32.33 232 VAL A O 1
ATOM 1370 N N . GLU A 1 192 ? -8.353 5.364 20.529 1.00 34.64 233 GLU A N 1
ATOM 1371 C CA . GLU A 1 192 ? -9.029 4.090 20.295 1.00 33.29 233 GLU A CA 1
ATOM 1372 C C . GLU A 1 192 ? -9.777 3.601 21.531 1.00 35.15 233 GLU A C 1
ATOM 1373 O O . GLU A 1 192 ? -10.688 2.772 21.411 1.00 33.11 233 GLU A O 1
ATOM 1379 N N . TYR A 1 193 ? -9.420 4.098 22.713 1.00 31.57 234 TYR A N 1
ATOM 1380 C CA . TYR A 1 193 ? -10.016 3.636 23.962 1.00 32.26 234 TYR A CA 1
ATOM 1381 C C . TYR A 1 193 ? -10.968 4.654 24.580 1.00 38.14 234 TYR A C 1
ATOM 1382 O O . TYR A 1 193 ? -11.465 4.428 25.683 1.00 31.22 234 TYR A O 1
ATOM 1391 N N . MET A 1 194 ? -11.266 5.742 23.879 1.00 31.86 235 MET A N 1
ATOM 1392 C CA . MET A 1 194 ? -12.043 6.842 24.435 1.00 31.45 235 MET A CA 1
ATOM 1393 C C . MET A 1 194 ? -13.515 6.679 24.097 1.00 37.51 235 MET A C 1
ATOM 1394 O O . MET A 1 194 ? -13.862 6.397 22.944 1.00 30.86 235 MET A O 1
ATOM 1399 N N . ALA A 1 195 ? -14.379 6.885 25.092 1.00 28.62 236 ALA A N 1
ATOM 1400 C CA . ALA A 1 195 ? -15.821 6.880 24.847 1.00 36.57 236 ALA A CA 1
ATOM 1401 C C . ALA A 1 195 ? -16.228 8.055 23.955 1.00 35.58 236 ALA A C 1
ATOM 1402 O O . ALA A 1 195 ? -15.511 9.062 23.870 1.00 33.78 236 ALA A O 1
ATOM 1404 N N . PRO A 1 196 ? -17.399 7.964 23.302 1.00 31.07 237 PRO A N 1
ATOM 1405 C CA . PRO A 1 196 ? -17.842 9.087 22.453 1.00 32.58 237 PRO A CA 1
ATOM 1406 C C . PRO A 1 196 ? -17.890 10.430 23.172 1.00 44.20 237 PRO A C 1
ATOM 1407 O O . PRO A 1 196 ? -17.417 11.431 22.619 1.00 44.44 237 PRO A O 1
ATOM 1411 N N . GLU A 1 197 ? -18.439 10.484 24.391 1.00 37.55 238 GLU A N 1
ATOM 1412 C CA . GLU A 1 197 ? -18.535 11.758 25.103 1.00 45.33 238 GLU A CA 1
ATOM 1413 C C . GLU A 1 197 ? -17.156 12.324 25.440 1.00 47.40 238 GLU A C 1
ATOM 1414 O O . GLU A 1 197 ? -17.007 13.545 25.600 1.00 43.27 238 GLU A O 1
ATOM 1420 N N . VAL A 1 198 ? -16.144 11.459 25.559 1.00 38.43 239 VAL A N 1
ATOM 1421 C CA . VAL A 1 198 ? -14.769 11.922 25.737 1.00 35.87 239 VAL A CA 1
ATOM 1422 C C . VAL A 1 198 ? -14.205 12.434 24.419 1.00 46.17 239 VAL A C 1
ATOM 1423 O O . VAL A 1 198 ? -13.543 13.480 24.370 1.00 46.93 239 VAL A O 1
ATOM 1427 N N . VAL A 1 199 ? -14.463 11.706 23.332 1.00 38.84 240 VAL A N 1
ATOM 1428 C CA . VAL A 1 199 ? -14.074 12.154 22.002 1.00 40.75 240 VAL A CA 1
ATOM 1429 C C . VAL A 1 199 ? -14.626 13.546 21.733 1.00 45.02 240 VAL A C 1
ATOM 1430 O O . VAL A 1 199 ? -13.933 14.417 21.189 1.00 42.95 240 VAL A O 1
ATOM 1434 N N . ASN A 1 200 ? -15.877 13.784 22.128 1.00 43.85 241 ASN A N 1
ATOM 1435 C CA . ASN A 1 200 ? -16.528 15.062 21.888 1.00 47.48 241 ASN A CA 1
ATOM 1436 C C . ASN A 1 200 ? -16.071 16.151 22.846 1.00 43.72 241 ASN A C 1
ATOM 1437 O O . ASN A 1 200 ? -16.447 17.306 22.651 1.00 43.95 241 ASN A O 1
ATOM 1442 N N . ARG A 1 201 ? -15.288 15.811 23.873 1.00 39.53 242 ARG A N 1
ATOM 1443 C CA . ARG A 1 201 ? -14.908 16.772 24.906 1.00 47.24 242 ARG A CA 1
ATOM 1444 C C . ARG A 1 201 ? -16.149 17.436 25.498 1.00 45.87 242 ARG A C 1
ATOM 1445 O O . ARG A 1 201 ? -16.199 18.649 25.712 1.00 57.77 242 ARG A O 1
ATOM 1453 N N . ARG A 1 202 ? -17.173 16.619 25.750 1.00 41.64 243 ARG A N 1
ATOM 1454 C CA . ARG A 1 202 ? -18.428 17.080 26.324 1.00 55.72 243 ARG A CA 1
ATOM 1455 C C . ARG A 1 202 ? -18.785 16.406 27.644 1.00 51.93 243 ARG A C 1
ATOM 1456 O O . ARG A 1 202 ? -19.710 16.872 28.319 1.00 57.65 243 ARG A O 1
ATOM 1464 N N . GLY A 1 203 ? -18.091 15.337 28.027 1.00 53.61 244 GLY A N 1
ATOM 1465 C CA . GLY A 1 203 ? -18.317 14.693 29.311 1.00 43.55 244 GLY A CA 1
ATOM 1466 C C . GLY A 1 203 ? -17.206 13.710 29.597 1.00 57.79 244 GLY A C 1
ATOM 1467 O O . GLY A 1 203 ? -16.550 13.203 28.684 1.00 55.71 244 GLY A O 1
ATOM 1468 N N . HIS A 1 204 ? -16.997 13.446 30.880 1.00 44.94 245 HIS A N 1
ATOM 1469 C CA . HIS A 1 204 ? -15.969 12.496 31.290 1.00 44.07 245 HIS A CA 1
ATOM 1470 C C . HIS A 1 204 ? -16.335 11.912 32.652 1.00 45.68 245 HIS A C 1
ATOM 1471 O O . HIS A 1 204 ? -15.524 11.893 33.581 1.00 50.62 245 HIS A O 1
ATOM 1478 N N . THR A 1 205 ? -17.584 11.454 32.798 1.00 36.73 246 THR A N 1
ATOM 1479 C CA . THR A 1 205 ? -17.993 10.795 34.035 1.00 43.81 246 THR A CA 1
ATOM 1480 C C . THR A 1 205 ? -17.368 9.402 34.118 1.00 33.42 246 THR A C 1
ATOM 1481 O O . THR A 1 205 ? -16.790 8.892 33.159 1.00 34.05 246 THR A O 1
ATOM 1485 N N . GLN A 1 206 ? -17.493 8.768 35.288 1.00 26.57 247 GLN A N 1
ATOM 1486 C CA A GLN A 1 206 ? -16.945 7.428 35.437 0.55 28.82 247 GLN A CA 1
ATOM 1487 C CA B GLN A 1 206 ? -16.966 7.419 35.454 0.45 28.89 247 GLN A CA 1
ATOM 1488 C C . GLN A 1 206 ? -17.520 6.457 34.410 1.00 29.62 247 GLN A C 1
ATOM 1489 O O . GLN A 1 206 ? -16.873 5.459 34.094 1.00 28.58 247 GLN A O 1
ATOM 1500 N N . SER A 1 207 ? -18.690 6.754 33.837 1.00 29.41 248 SER A N 1
ATOM 1501 C CA . SER A 1 207 ? -19.262 5.845 32.855 1.00 29.52 248 SER A CA 1
ATOM 1502 C C . SER A 1 207 ? -18.372 5.733 31.623 1.00 35.44 248 SER A C 1
ATOM 1503 O O . SER A 1 207 ? -18.386 4.704 30.923 1.00 32.38 248 SER A O 1
ATOM 1506 N N . ALA A 1 208 ? -17.575 6.772 31.346 1.00 33.22 249 ALA A N 1
ATOM 1507 C CA . ALA A 1 208 ? -16.653 6.718 30.211 1.00 33.72 249 ALA A CA 1
ATOM 1508 C C . ALA A 1 208 ? -15.646 5.590 30.369 1.00 28.05 249 ALA A C 1
ATOM 1509 O O . ALA A 1 208 ? -15.232 4.977 29.375 1.00 25.82 249 ALA A O 1
ATOM 1511 N N . ASP A 1 209 ? -15.241 5.301 31.605 1.00 28.17 250 ASP A N 1
ATOM 1512 C CA . ASP A 1 209 ? -14.258 4.250 31.835 1.00 24.61 250 ASP A CA 1
ATOM 1513 C C . ASP A 1 209 ? -14.837 2.861 31.569 1.00 25.84 250 ASP A C 1
ATOM 1514 O O . ASP A 1 209 ? -14.093 1.943 31.217 1.00 23.67 250 ASP A O 1
ATOM 1519 N N . TRP A 1 210 ? -16.150 2.670 31.737 1.00 22.72 251 TRP A N 1
ATOM 1520 C CA . TRP A 1 210 ? -16.706 1.355 31.460 1.00 23.63 251 TRP A CA 1
ATOM 1521 C C . TRP A 1 210 ? -16.795 1.106 29.962 1.00 25.54 251 TRP A C 1
ATOM 1522 O O . TRP A 1 210 ? -16.726 -0.047 29.530 1.00 26.82 251 TRP A O 1
ATOM 1533 N N . TRP A 1 211 ? -16.909 2.160 29.153 1.00 26.02 252 TRP A N 1
ATOM 1534 C CA . TRP A 1 211 ? -16.738 1.982 27.709 1.00 25.50 252 TRP A CA 1
ATOM 1535 C C . TRP A 1 211 ? -15.326 1.488 27.395 1.00 27.96 252 TRP A C 1
ATOM 1536 O O . TRP A 1 211 ? -15.148 0.511 26.661 1.00 23.64 252 TRP A O 1
ATOM 1547 N N . SER A 1 212 ? -14.305 2.129 27.980 1.00 24.60 253 SER A N 1
ATOM 1548 C CA . SER A 1 212 ? -12.920 1.714 27.749 1.00 22.53 253 SER A CA 1
ATOM 1549 C C . SER A 1 212 ? -12.690 0.271 28.210 1.00 22.21 253 SER A C 1
ATOM 1550 O O . SER A 1 212 ? -11.980 -0.501 27.546 1.00 26.05 253 SER A O 1
ATOM 1553 N N . PHE A 1 213 ? -13.287 -0.100 29.340 1.00 25.89 254 PHE A N 1
ATOM 1554 C CA . PHE A 1 213 ? -13.305 -1.486 29.807 1.00 26.65 254 PHE A CA 1
ATOM 1555 C C . PHE A 1 213 ? -13.848 -2.423 28.726 1.00 28.05 254 PHE A C 1
ATOM 1556 O O . PHE A 1 213 ? -13.293 -3.498 28.487 1.00 28.03 254 PHE A O 1
ATOM 1564 N N . GLY A 1 214 ? -14.916 -2.014 28.041 1.00 23.20 255 GLY A N 1
ATOM 1565 C CA . GLY A 1 214 ? -15.416 -2.803 26.923 1.00 22.95 255 GLY A CA 1
ATOM 1566 C C . GLY A 1 214 ? -14.434 -2.893 25.764 1.00 27.83 255 GLY A C 1
ATOM 1567 O O . GLY A 1 214 ? -14.290 -3.949 25.139 1.00 27.77 255 GLY A O 1
ATOM 1568 N N . VAL A 1 215 ? -13.760 -1.788 25.435 1.00 23.41 256 VAL A N 1
ATOM 1569 C CA . VAL A 1 215 ? -12.729 -1.857 24.397 1.00 26.20 256 VAL A CA 1
ATOM 1570 C C . VAL A 1 215 ? -11.660 -2.869 24.786 1.00 27.10 256 VAL A C 1
ATOM 1571 O O . VAL A 1 215 ? -11.220 -3.680 23.961 1.00 27.99 256 VAL A O 1
ATOM 1575 N N . LEU A 1 216 ? -11.202 -2.808 26.044 1.00 25.05 257 LEU A N 1
ATOM 1576 C CA . LEU A 1 216 ? -10.203 -3.751 26.531 1.00 23.81 257 LEU A CA 1
ATOM 1577 C C . LEU A 1 216 ? -10.701 -5.178 26.367 1.00 22.22 257 LEU A C 1
ATOM 1578 O O . LEU A 1 216 ? -9.988 -6.039 25.845 1.00 33.19 257 LEU A O 1
ATOM 1583 N N . MET A 1 217 ? -11.939 -5.439 26.808 1.00 25.19 258 MET A N 1
ATOM 1584 C CA . MET A 1 217 ? -12.543 -6.764 26.660 1.00 26.25 258 MET A CA 1
ATOM 1585 C C . MET A 1 217 ? -12.544 -7.220 25.210 1.00 27.37 258 MET A C 1
ATOM 1586 O O . MET A 1 217 ? -12.178 -8.360 24.902 1.00 27.73 258 MET A O 1
ATOM 1591 N N . PHE A 1 218 ? -13.000 -6.349 24.309 1.00 29.38 259 PHE A N 1
ATOM 1592 C CA . PHE A 1 218 ? -13.059 -6.692 22.889 1.00 26.59 259 PHE A CA 1
ATOM 1593 C C . PHE A 1 218 ? -11.679 -7.044 22.341 1.00 31.47 259 PHE A C 1
ATOM 1594 O O . PHE A 1 218 ? -11.519 -8.037 21.617 1.00 33.01 259 PHE A O 1
ATOM 1602 N N . GLU A 1 219 ? -10.664 -6.258 22.718 1.00 28.44 260 GLU A N 1
ATOM 1603 C CA . GLU A 1 219 ? -9.302 -6.471 22.239 1.00 30.71 260 GLU A CA 1
ATOM 1604 C C . GLU A 1 219 ? -8.711 -7.765 22.785 1.00 26.78 260 GLU A C 1
ATOM 1605 O O . GLU A 1 219 ? -7.999 -8.472 22.059 1.00 32.10 260 GLU A O 1
ATOM 1611 N N . MET A 1 220 ? -8.928 -8.046 24.079 1.00 31.27 261 MET A N 1
ATOM 1612 C CA . MET A 1 220 ? -8.514 -9.326 24.663 1.00 30.69 261 MET A CA 1
ATOM 1613 C C . MET A 1 220 ? -9.142 -10.510 23.932 1.00 34.40 261 MET A C 1
ATOM 1614 O O . MET A 1 220 ? -8.471 -11.520 23.678 1.00 34.05 261 MET A O 1
ATOM 1619 N N . LEU A 1 221 ? -10.436 -10.421 23.613 1.00 35.70 262 LEU A N 1
ATOM 1620 C CA . LEU A 1 221 ? -11.141 -11.568 23.043 1.00 36.90 262 LEU A CA 1
ATOM 1621 C C . LEU A 1 221 ? -10.846 -11.760 21.566 1.00 36.02 262 LEU A C 1
ATOM 1622 O O . LEU A 1 221 ? -10.812 -12.901 21.086 1.00 36.59 262 LEU A O 1
ATOM 1627 N N . THR A 1 222 ? -10.637 -10.679 20.821 1.00 33.33 263 THR A N 1
ATOM 1628 C CA . THR A 1 222 ? -10.467 -10.780 19.381 1.00 30.44 263 THR A CA 1
ATOM 1629 C C . THR A 1 222 ? -9.053 -10.497 18.902 1.00 37.67 263 THR A C 1
ATOM 1630 O O . THR A 1 222 ? -8.747 -10.797 17.746 1.00 34.83 263 THR A O 1
ATOM 1634 N N . GLY A 1 223 ? -8.190 -9.936 19.744 1.00 38.56 264 GLY A N 1
ATOM 1635 C CA . GLY A 1 223 ? -6.905 -9.466 19.277 1.00 32.13 264 GLY A CA 1
ATOM 1636 C C . GLY A 1 223 ? -6.957 -8.250 18.377 1.00 34.93 264 GLY A C 1
ATOM 1637 O O . GLY A 1 223 ? -5.963 -7.938 17.723 1.00 40.61 264 GLY A O 1
ATOM 1638 N N . THR A 1 224 ? -8.100 -7.577 18.284 1.00 35.85 265 THR A N 1
ATOM 1639 C CA . THR A 1 224 ? -8.250 -6.403 17.441 1.00 38.78 265 THR A CA 1
ATOM 1640 C C . THR A 1 224 ? -9.025 -5.338 18.202 1.00 33.83 265 THR A C 1
ATOM 1641 O O . THR A 1 224 ? -9.685 -5.617 19.204 1.00 36.71 265 THR A O 1
ATOM 1645 N N . LEU A 1 225 ? -8.927 -4.106 17.718 1.00 37.37 266 LEU A N 1
ATOM 1646 C CA . LEU A 1 225 ? -9.681 -3.012 18.327 1.00 33.35 266 LEU A CA 1
ATOM 1647 C C . LEU A 1 225 ? -11.022 -2.838 17.617 1.00 37.21 266 LEU A C 1
ATOM 1648 O O . LEU A 1 225 ? -11.103 -3.027 16.402 1.00 34.72 266 LEU A O 1
ATOM 1653 N N . PRO A 1 226 ? -12.087 -2.505 18.352 1.00 30.43 267 PRO A N 1
ATOM 1654 C CA . PRO A 1 226 ? -13.407 -2.361 17.709 1.00 34.95 267 PRO A CA 1
ATOM 1655 C C . PRO A 1 226 ? -13.503 -1.172 16.774 1.00 41.84 267 PRO A C 1
ATOM 1656 O O . PRO A 1 226 ? -14.193 -1.250 15.745 1.00 34.11 267 PRO A O 1
ATOM 1660 N N . PHE A 1 227 ? -12.828 -0.071 17.095 1.00 33.21 268 PHE A N 1
ATOM 1661 C CA . PHE A 1 227 ? -12.849 1.139 16.285 1.00 41.58 268 PHE A CA 1
ATOM 1662 C C . PHE A 1 227 ? -11.425 1.521 15.931 1.00 39.98 268 PHE A C 1
ATOM 1663 O O . PHE A 1 227 ? -10.625 1.830 16.818 1.00 38.83 268 PHE A O 1
ATOM 1671 N N . GLN A 1 228 ? -11.127 1.548 14.640 1.00 42.62 269 GLN A N 1
ATOM 1672 C CA . GLN A 1 228 ? -9.800 1.930 14.185 1.00 40.78 269 GLN A CA 1
ATOM 1673 C C . GLN A 1 228 ? -9.896 2.412 12.750 1.00 44.92 269 GLN A C 1
ATOM 1674 O O . GLN A 1 228 ? -10.488 1.735 11.908 1.00 54.59 269 GLN A O 1
ATOM 1680 N N . GLY A 1 229 ? -9.322 3.585 12.486 1.00 49.17 270 GLY A N 1
ATOM 1681 C CA . GLY A 1 229 ? -9.291 4.159 11.160 1.00 52.51 270 GLY A CA 1
ATOM 1682 C C . GLY A 1 229 ? -7.865 4.428 10.712 1.00 59.01 270 GLY A C 1
ATOM 1683 O O . GLY A 1 229 ? -6.897 4.111 11.407 1.00 70.76 270 GLY A O 1
ATOM 1684 N N . LYS A 1 230 ? -7.757 5.026 9.524 1.00 60.83 271 LYS A N 1
ATOM 1685 C CA . LYS A 1 230 ? -6.443 5.335 8.977 1.00 63.68 271 LYS A CA 1
ATOM 1686 C C . LYS A 1 230 ? -5.737 6.422 9.773 1.00 70.16 271 LYS A C 1
ATOM 1687 O O . LYS A 1 230 ? -4.506 6.514 9.728 1.00 81.54 271 LYS A O 1
ATOM 1689 N N . ASP A 1 231 ? -6.483 7.243 10.501 1.00 62.76 272 ASP A N 1
ATOM 1690 C CA . ASP A 1 231 ? -5.894 8.348 11.232 1.00 67.32 272 ASP A CA 1
ATOM 1691 C C . ASP A 1 231 ? -6.792 8.668 12.412 1.00 63.70 272 ASP A C 1
ATOM 1692 O O . ASP A 1 231 ? -7.888 8.118 12.556 1.00 60.04 272 ASP A O 1
ATOM 1697 N N . ARG A 1 232 ? -6.312 9.577 13.260 1.00 63.96 273 ARG A N 1
ATOM 1698 C CA . ARG A 1 232 ? -7.034 9.889 14.485 1.00 52.92 273 ARG A CA 1
ATOM 1699 C C . ARG A 1 232 ? -8.388 10.517 14.169 1.00 59.33 273 ARG A C 1
ATOM 1700 O O . ARG A 1 232 ? -9.347 10.338 14.926 1.00 57.30 273 ARG A O 1
ATOM 1708 N N . LYS A 1 233 ? -8.509 11.173 13.014 1.00 61.27 274 LYS A N 1
ATOM 1709 C CA . LYS A 1 233 ? -9.789 11.754 12.619 1.00 64.95 274 LYS A CA 1
ATOM 1710 C C . LYS A 1 233 ? -10.799 10.678 12.231 1.00 48.09 274 LYS A C 1
ATOM 1711 O O . LYS A 1 233 ? -11.981 10.779 12.579 1.00 55.05 274 LYS A O 1
ATOM 1713 N N . GLU A 1 234 ? -10.374 9.661 11.478 1.00 52.32 275 GLU A N 1
ATOM 1714 C CA . GLU A 1 234 ? -11.320 8.615 11.096 1.00 48.90 275 GLU A CA 1
ATOM 1715 C C . GLU A 1 234 ? -11.702 7.746 12.283 1.00 44.20 275 GLU A C 1
ATOM 1716 O O . GLU A 1 234 ? -12.8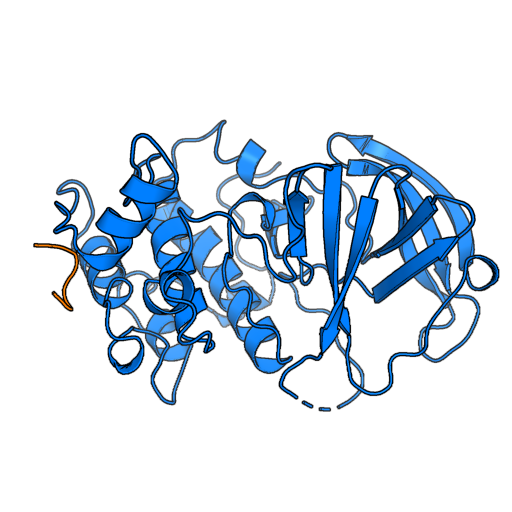17 7.218 12.339 1.00 49.62 275 GLU A O 1
ATOM 1722 N N . THR A 1 235 ? -10.789 7.559 13.220 1.00 46.95 276 THR A N 1
ATOM 1723 C CA . THR A 1 235 ? -11.139 6.770 14.394 1.00 47.85 276 THR A CA 1
ATOM 1724 C C . THR A 1 235 ? -12.206 7.481 15.218 1.00 49.69 276 THR A C 1
ATOM 1725 O O . THR A 1 235 ? -13.145 6.842 15.712 1.00 41.31 276 THR A O 1
ATOM 1729 N N . MET A 1 236 ? -12.088 8.808 15.360 1.00 41.94 277 MET A N 1
ATOM 1730 C CA . MET A 1 236 ? -13.103 9.567 16.078 1.00 45.97 277 MET A CA 1
ATOM 1731 C C . MET A 1 236 ? -14.465 9.358 15.441 1.00 47.85 277 MET A C 1
ATOM 1732 O O . MET A 1 236 ? -15.462 9.118 16.132 1.00 44.24 277 MET A O 1
ATOM 1737 N N . THR A 1 237 ? -14.522 9.498 14.115 1.00 46.54 278 THR A N 1
ATOM 1738 C CA . THR A 1 237 ? -15.780 9.360 13.394 1.00 49.03 278 THR A CA 1
ATOM 1739 C C . THR A 1 237 ? -16.411 8.004 13.659 1.00 52.60 278 THR A C 1
ATOM 1740 O O . THR A 1 237 ? -17.625 7.899 13.874 1.00 49.21 278 THR A O 1
ATOM 1744 N N . MET A 1 238 ? -15.595 6.956 13.665 1.00 47.43 279 MET A N 1
ATOM 1745 C CA . MET A 1 238 ? -16.117 5.617 13.902 1.00 43.81 279 MET A CA 1
ATOM 1746 C C . MET A 1 238 ? -16.659 5.474 15.319 1.00 45.50 279 MET A C 1
ATOM 1747 O O . MET A 1 238 ? -17.748 4.924 15.519 1.00 43.88 279 MET A O 1
ATOM 1752 N N . ILE A 1 239 ? -15.915 5.960 16.317 1.00 38.63 280 ILE A N 1
ATOM 1753 C CA . ILE A 1 239 ? -16.394 5.895 17.694 1.00 32.79 280 ILE A CA 1
ATOM 1754 C C . ILE A 1 239 ? -17.770 6.537 17.814 1.00 40.55 280 ILE A C 1
ATOM 1755 O O . ILE A 1 239 ? -18.656 6.003 18.492 1.00 35.43 280 ILE A O 1
ATOM 1760 N N . LEU A 1 240 ? -17.987 7.664 17.118 1.00 33.01 281 LEU A N 1
ATOM 1761 C CA . LEU A 1 240 ? -19.250 8.399 17.209 1.00 40.34 281 LEU A CA 1
ATOM 1762 C C . LEU A 1 240 ? -20.375 7.794 16.367 1.00 44.71 281 LEU A C 1
ATOM 1763 O O . LEU A 1 240 ? -21.546 7.927 16.735 1.00 57.18 281 LEU A O 1
ATOM 1768 N N . LYS A 1 241 ? -20.065 7.149 15.239 1.00 45.18 282 LYS A N 1
ATOM 1769 C CA . LYS A 1 241 ? -21.108 6.823 14.264 1.00 52.79 282 LYS A CA 1
ATOM 1770 C C . LYS A 1 241 ? -21.095 5.397 13.716 1.00 51.77 282 LYS A C 1
ATOM 1771 O O . LYS A 1 241 ? -22.109 4.980 13.150 1.00 50.87 282 LYS A O 1
ATOM 1773 N N . ALA A 1 242 ? -20.015 4.635 13.869 1.00 47.68 283 ALA A N 1
ATOM 1774 C CA . ALA A 1 242 ? -19.932 3.330 13.216 1.00 52.94 283 ALA A CA 1
ATOM 1775 C C . ALA A 1 242 ? -20.911 2.323 13.817 1.00 58.57 283 ALA A C 1
ATOM 1776 O O . ALA A 1 242 ? -21.142 2.297 15.029 1.00 42.19 283 ALA A O 1
ATOM 1778 N N . LYS A 1 243 ? -21.488 1.487 12.952 1.00 48.02 284 LYS A N 1
ATOM 1779 C CA . LYS A 1 243 ? -22.236 0.305 13.365 1.00 41.49 284 LYS A CA 1
ATOM 1780 C C . LYS A 1 243 ? -21.313 -0.899 13.225 1.00 57.03 284 LYS A C 1
ATOM 1781 O O . LYS A 1 243 ? -20.838 -1.195 12.124 1.00 62.83 284 LYS A O 1
ATOM 1783 N N . LEU A 1 244 ? -21.051 -1.581 14.333 1.00 45.64 285 LEU A N 1
ATOM 1784 C CA . LEU A 1 244 ? -20.058 -2.643 14.366 1.00 62.08 285 LEU A CA 1
ATOM 1785 C C . LEU A 1 244 ? -20.703 -4.019 14.263 1.00 56.44 285 LEU A C 1
ATOM 1786 O O . LEU A 1 244 ? -21.739 -4.281 14.881 1.00 46.59 285 LEU A O 1
ATOM 1791 N N . GLY A 1 245 ? -20.081 -4.893 13.472 1.00 54.99 286 GLY A N 1
ATOM 1792 C CA . GLY A 1 245 ? -20.442 -6.300 13.475 1.00 45.11 286 GLY A CA 1
ATOM 1793 C C . GLY A 1 245 ? -19.917 -6.992 14.726 1.00 47.00 286 GLY A C 1
ATOM 1794 O O . GLY A 1 245 ? -18.712 -6.932 15.020 1.00 44.76 286 GLY A O 1
ATOM 1795 N N . MET A 1 246 ? -20.798 -7.641 15.468 1.00 41.79 287 MET A N 1
ATOM 1796 C CA . MET A 1 246 ? -20.410 -8.345 16.679 1.00 49.52 287 MET A CA 1
ATOM 1797 C C . MET A 1 246 ? -19.806 -9.677 16.237 1.00 36.87 287 MET A C 1
ATOM 1798 O O . MET A 1 246 ? -20.442 -10.389 15.462 1.00 34.99 287 MET A O 1
ATOM 1803 N N . PRO A 1 247 ? -18.586 -10.027 16.648 1.00 33.60 288 PRO A N 1
ATOM 1804 C CA . PRO A 1 247 ? -18.016 -11.324 16.243 1.00 42.12 288 PRO A CA 1
ATOM 1805 C C . PRO A 1 247 ? -18.849 -12.504 16.734 1.00 38.70 288 PRO A C 1
ATOM 1806 O O . PRO A 1 247 ? -19.112 -12.656 17.934 1.00 35.04 288 PRO A O 1
ATOM 1810 N N . GLN A 1 248 ? -19.233 -13.358 15.797 1.00 33.05 289 GLN A N 1
ATOM 1811 C CA . GLN A 1 248 ? -20.181 -14.422 16.090 1.00 38.65 289 GLN A CA 1
ATOM 1812 C C . GLN A 1 248 ? -19.563 -15.611 16.810 1.00 42.21 289 GLN A C 1
ATOM 1813 O O . GLN A 1 248 ? -20.314 -16.427 17.358 1.00 39.96 289 GLN A O 1
ATOM 1819 N N . PHE A 1 249 ? -18.233 -15.738 16.843 1.00 30.25 290 PHE A N 1
ATOM 1820 C CA . PHE A 1 249 ? -17.666 -16.843 17.612 1.00 38.97 290 PHE A CA 1
ATOM 1821 C C . PHE A 1 249 ? -17.772 -16.628 19.115 1.00 39.72 290 PHE A C 1
ATOM 1822 O O . PHE A 1 249 ? -17.496 -17.564 19.879 1.00 34.60 290 PHE A O 1
ATOM 1830 N N . LEU A 1 250 ? -18.145 -15.427 19.550 1.00 28.21 291 LEU A N 1
ATOM 1831 C CA . LEU A 1 250 ? -18.223 -15.122 20.975 1.00 30.32 291 LEU A CA 1
ATOM 1832 C C . LEU A 1 250 ? -19.456 -15.768 21.584 1.00 30.43 291 LEU A C 1
ATOM 1833 O O . LEU A 1 250 ? -20.474 -15.958 20.922 1.00 29.83 291 LEU A O 1
ATOM 1838 N N . SER A 1 251 ? -19.358 -16.119 22.855 1.00 30.75 292 SER A N 1
ATOM 1839 C CA . SER A 1 251 ? -20.485 -16.730 23.533 1.00 35.31 292 SER A CA 1
ATOM 1840 C C . SER A 1 251 ? -21.633 -15.737 23.634 1.00 29.35 292 SER A C 1
ATOM 1841 O O . SER A 1 251 ? -21.422 -14.527 23.548 1.00 31.51 292 SER A O 1
ATOM 1844 N N . PRO A 1 252 ? -22.866 -16.220 23.812 1.00 29.84 293 PRO A N 1
ATOM 1845 C CA . PRO A 1 252 ? -23.974 -15.274 24.050 1.00 29.96 293 PRO A CA 1
ATOM 1846 C C . PRO A 1 252 ? -23.720 -14.341 25.217 1.00 28.52 293 PRO A C 1
ATOM 1847 O O . PRO A 1 252 ? -24.071 -13.158 25.153 1.00 31.21 293 PRO A O 1
ATOM 1851 N N . GLU A 1 253 ? -23.096 -14.842 26.282 1.00 33.24 294 GLU A N 1
ATOM 1852 C CA . GLU A 1 253 ? -22.805 -14.009 27.444 1.00 33.60 294 GLU A CA 1
ATOM 1853 C C . GLU A 1 253 ? -21.777 -12.921 27.127 1.00 27.57 294 GLU A C 1
ATOM 1854 O O . GLU A 1 253 ? -21.920 -11.779 27.573 1.00 29.96 294 GLU A O 1
ATOM 1860 N N . ALA A 1 254 ? -20.692 -13.273 26.423 1.00 25.96 295 ALA A N 1
ATOM 1861 C CA . ALA A 1 254 ? -19.716 -12.256 26.036 1.00 33.67 295 ALA A CA 1
ATOM 1862 C C . ALA A 1 254 ? -20.345 -11.203 25.126 1.00 34.05 295 ALA A C 1
ATOM 1863 O O . ALA A 1 254 ? -20.124 -10.002 25.312 1.00 27.49 295 ALA A O 1
ATOM 1865 N N . GLN A 1 255 ? -21.156 -11.632 24.154 1.00 34.04 296 GLN A N 1
ATOM 1866 C CA . GLN A 1 255 ? -21.810 -10.674 23.268 1.00 33.04 296 GLN A CA 1
ATOM 1867 C C . GLN A 1 255 ? -22.721 -9.727 24.033 1.00 29.46 296 GLN A C 1
ATOM 1868 O O . GLN A 1 255 ? -22.744 -8.521 23.759 1.00 30.12 296 GLN A O 1
ATOM 1874 N N . SER A 1 256 ? -23.489 -10.259 24.991 1.00 31.37 297 SER A N 1
ATOM 1875 C CA . SER A 1 256 ? -24.382 -9.435 25.795 1.00 27.74 297 SER A CA 1
ATOM 1876 C C . SER A 1 256 ? -23.608 -8.358 26.546 1.00 28.63 297 SER A C 1
ATOM 1877 O O . SER A 1 256 ? -24.017 -7.191 26.571 1.00 29.40 297 SER A O 1
ATOM 1880 N N . LEU A 1 257 ? -22.480 -8.728 27.160 1.00 30.59 298 LEU A N 1
ATOM 1881 C CA . LEU A 1 257 ? -21.734 -7.753 27.959 1.00 27.16 298 LEU A CA 1
ATOM 1882 C C . LEU A 1 257 ? -21.186 -6.641 27.078 1.00 32.58 298 LEU A C 1
ATOM 1883 O O . LEU A 1 257 ? -21.293 -5.458 27.419 1.00 29.08 298 LEU A O 1
ATOM 1888 N N . LEU A 1 258 ? -20.621 -7.009 25.933 1.00 28.15 299 LEU A N 1
ATOM 1889 C CA . LEU A 1 258 ? -20.103 -6.019 24.997 1.00 27.06 299 LEU A CA 1
ATOM 1890 C C . LEU A 1 258 ? -21.201 -5.079 24.522 1.00 32.98 299 LEU A C 1
ATOM 1891 O O . LEU A 1 258 ? -20.999 -3.865 24.475 1.00 30.24 299 LEU A O 1
ATOM 1896 N N . ARG A 1 259 ? -22.370 -5.622 24.167 1.00 29.14 300 ARG A N 1
ATOM 1897 C CA . ARG A 1 259 ? -23.487 -4.777 23.746 1.00 31.45 300 ARG A CA 1
ATOM 1898 C C . ARG A 1 259 ? -23.899 -3.793 24.841 1.00 28.45 300 ARG A C 1
ATOM 1899 O O . ARG A 1 259 ? -24.213 -2.628 24.561 1.00 33.77 300 ARG A O 1
ATOM 1907 N N . MET A 1 260 ? -23.898 -4.239 26.091 1.00 29.31 301 MET A N 1
ATOM 1908 C CA . MET A 1 260 ? -24.341 -3.404 27.205 1.00 25.59 301 MET A CA 1
ATOM 1909 C C . MET A 1 260 ? -23.298 -2.348 27.596 1.00 40.54 301 MET A C 1
ATOM 1910 O O . MET A 1 260 ? -23.654 -1.280 28.123 1.00 33.70 301 MET A O 1
ATOM 1915 N N . LEU A 1 261 ? -22.009 -2.632 27.367 1.00 32.04 302 LEU A N 1
ATOM 1916 C CA . LEU A 1 261 ? -20.958 -1.641 27.603 1.00 27.92 302 LEU A CA 1
ATOM 1917 C C . LEU A 1 261 ? -20.844 -0.647 26.467 1.00 30.36 302 LEU A C 1
ATOM 1918 O O . LEU A 1 261 ? -20.488 0.519 26.685 1.00 30.29 302 LEU A O 1
ATOM 1923 N N . PHE A 1 262 ? -21.132 -1.079 25.252 1.00 28.54 303 PHE A N 1
ATOM 1924 C CA . PHE A 1 262 ? -20.962 -0.221 24.083 1.00 31.91 303 PHE A CA 1
ATOM 1925 C C . PHE A 1 262 ? -22.270 0.494 23.735 1.00 43.57 303 PHE A C 1
ATOM 1926 O O . PHE A 1 262 ? -22.847 0.342 22.664 1.00 40.93 303 PHE A O 1
ATOM 1934 N N . LYS A 1 263 ? -22.752 1.266 24.700 1.00 31.50 304 LYS A N 1
ATOM 1935 C CA . LYS A 1 263 ? -23.876 2.161 24.495 1.00 35.74 304 LYS A CA 1
ATOM 1936 C C . LYS A 1 263 ? -23.320 3.570 24.390 1.00 32.29 304 LYS A C 1
ATOM 1937 O O . LYS A 1 263 ? -22.526 3.990 25.237 1.00 37.09 304 LYS A O 1
ATOM 1943 N N . ARG A 1 264 ? -23.717 4.287 23.342 1.00 30.81 305 ARG A N 1
ATOM 1944 C CA . ARG A 1 264 ? -23.126 5.596 23.097 1.00 36.08 305 ARG A CA 1
ATOM 1945 C C . ARG A 1 264 ? -23.598 6.625 24.115 1.00 40.31 305 ARG A C 1
ATOM 1946 O O . ARG A 1 264 ? -22.846 7.543 24.463 1.00 37.97 305 ARG A O 1
ATOM 1954 N N . ASN A 1 265 ? -24.827 6.493 24.593 1.00 39.69 306 ASN A N 1
ATOM 1955 C CA . ASN A 1 265 ? -25.354 7.364 25.637 1.00 34.72 306 ASN A CA 1
ATOM 1956 C C . ASN A 1 265 ? -24.805 6.881 26.974 1.00 31.89 306 ASN A C 1
ATOM 1957 O O . ASN A 1 265 ? -25.146 5.781 27.425 1.00 36.74 306 ASN A O 1
ATOM 1962 N N . PRO A 1 266 ? -23.957 7.670 27.637 1.00 34.57 307 PRO A N 1
ATOM 1963 C CA . PRO A 1 266 ? -23.327 7.171 28.871 1.00 43.60 307 PRO A CA 1
ATOM 1964 C C . PRO A 1 266 ? -24.339 6.791 29.940 1.00 42.59 307 PRO A C 1
ATOM 1965 O O . PRO A 1 266 ? -24.084 5.861 30.716 1.00 46.32 307 PRO A O 1
ATOM 1969 N N . ALA A 1 267 ? -25.503 7.444 29.973 1.00 43.04 308 ALA A N 1
ATOM 1970 C CA . ALA A 1 267 ? -26.532 7.092 30.945 1.00 54.07 308 ALA A CA 1
ATOM 1971 C C . ALA A 1 267 ? -27.094 5.683 30.742 1.00 44.03 308 ALA A C 1
ATOM 1972 O O . ALA A 1 267 ? -27.609 5.097 31.700 1.00 49.04 308 ALA A O 1
ATOM 1974 N N . ASN A 1 268 ? -27.006 5.124 29.538 1.00 41.48 309 ASN A N 1
ATOM 1975 C CA . ASN A 1 268 ? -27.567 3.811 29.231 1.00 46.15 309 ASN A CA 1
ATOM 1976 C C . ASN A 1 268 ? -26.550 2.685 29.364 1.00 40.76 309 ASN A C 1
ATOM 1977 O O . ASN A 1 268 ? -26.900 1.520 29.160 1.00 35.94 309 ASN A O 1
ATOM 1982 N N . ARG A 1 269 ? -25.315 3.008 29.716 1.00 38.59 3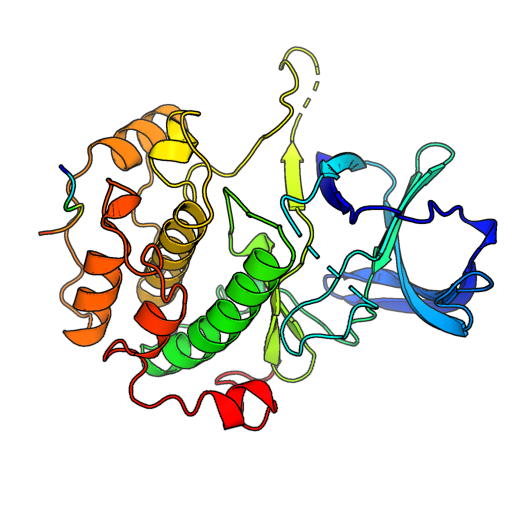10 ARG A N 1
ATOM 1983 C CA . ARG A 1 269 ? -24.222 2.050 29.728 1.00 31.30 310 ARG A CA 1
ATOM 1984 C C . ARG A 1 269 ? -24.229 1.209 31.004 1.00 27.76 310 ARG A C 1
ATOM 1985 O O . ARG A 1 269 ? -24.539 1.709 32.089 1.00 29.94 310 ARG A O 1
ATOM 1993 N N . LEU A 1 270 ? -23.863 -0.068 30.876 1.00 28.72 311 LEU A N 1
ATOM 1994 C CA . LEU A 1 270 ? -23.669 -0.910 32.054 1.00 27.22 311 LEU A CA 1
ATOM 1995 C C . LEU A 1 270 ? -22.571 -0.342 32.937 1.00 30.65 311 LEU A C 1
ATOM 1996 O O . LEU A 1 270 ? -21.477 -0.006 32.467 1.00 28.35 311 LEU A O 1
ATOM 2001 N N . GLY A 1 271 ? -22.853 -0.252 34.225 1.00 32.38 312 GLY A N 1
ATOM 2002 C CA . GLY A 1 271 ? -21.925 0.361 35.145 1.00 28.05 312 GLY A CA 1
ATOM 2003 C C . GLY A 1 271 ? -22.242 1.800 35.466 1.00 28.90 312 GLY A C 1
ATOM 2004 O O . GLY A 1 271 ? -21.625 2.360 36.375 1.00 31.07 312 GLY A O 1
ATOM 2005 N N . ALA A 1 272 ? -23.201 2.404 34.772 1.00 28.33 313 ALA A N 1
ATOM 2006 C CA . ALA A 1 272 ? -23.507 3.811 34.963 1.00 25.62 313 ALA A CA 1
ATOM 2007 C C . ALA A 1 272 ? -24.677 4.046 35.903 1.00 32.96 313 ALA A C 1
ATOM 2008 O O . ALA A 1 272 ? -24.925 5.194 36.274 1.00 37.08 313 ALA A O 1
ATOM 2010 N N . GLY A 1 273 ? -25.399 2.997 36.292 1.00 31.38 314 GLY A N 1
ATOM 2011 C CA . GLY A 1 273 ? -26.504 3.145 37.204 1.00 33.06 314 GLY A CA 1
ATOM 2012 C C . GLY A 1 273 ? -26.029 3.303 38.626 1.00 32.97 314 GLY A C 1
ATOM 2013 O O . GLY A 1 273 ? -24.823 3.341 38.919 1.00 27.98 314 GLY A O 1
ATOM 2014 N N . PRO A 1 274 ? -26.987 3.393 39.546 1.00 28.37 315 PRO A N 1
ATOM 2015 C CA . PRO A 1 274 ? -26.615 3.675 40.940 1.00 28.36 315 PRO A CA 1
ATOM 2016 C C . PRO A 1 274 ? -25.752 2.585 41.543 1.00 30.22 315 PRO A C 1
ATOM 2017 O O . PRO A 1 274 ? -24.857 2.884 42.342 1.00 29.29 315 PRO A O 1
ATOM 2021 N N . ASP A 1 275 ? -25.944 1.326 41.142 1.00 28.71 316 ASP A N 1
ATOM 2022 C CA . ASP A 1 275 ? -25.138 0.269 41.737 1.00 30.36 316 ASP A CA 1
ATOM 2023 C C . ASP A 1 275 ? -23.784 0.132 41.074 1.00 29.40 316 ASP A C 1
ATOM 2024 O O . ASP A 1 275 ? -23.002 -0.725 41.484 1.00 26.91 316 ASP A O 1
ATOM 2029 N N . GLY A 1 276 ? -23.487 0.965 40.079 1.00 28.92 317 GLY A N 1
ATOM 2030 C CA . GLY A 1 276 ? -22.159 1.005 39.486 1.00 29.85 317 GLY A CA 1
ATOM 2031 C C . GLY A 1 276 ? -21.587 -0.334 39.082 1.00 23.45 317 GLY A C 1
ATOM 2032 O O . GLY A 1 276 ? -22.194 -1.082 38.304 1.00 23.66 317 GLY A O 1
ATOM 2033 N N . VAL A 1 277 ? -20.412 -0.665 39.619 1.00 21.55 318 VAL A N 1
ATOM 2034 C CA . VAL A 1 277 ? -19.712 -1.841 39.138 1.00 21.90 318 VAL A CA 1
ATOM 2035 C C . VAL A 1 277 ? -20.480 -3.112 39.463 1.00 26.04 318 VAL A C 1
ATOM 2036 O O . VAL A 1 277 ? -20.235 -4.150 38.833 1.00 26.29 318 VAL A O 1
ATOM 2040 N N . GLU A 1 278 ? -21.444 -3.060 40.393 1.00 24.19 319 GLU A N 1
ATOM 2041 C CA . GLU A 1 278 ? -22.204 -4.279 40.676 1.00 26.80 319 GLU A CA 1
ATOM 2042 C C . GLU A 1 278 ? -23.025 -4.709 39.469 1.00 27.14 319 GLU A C 1
ATOM 2043 O O . GLU A 1 278 ? -23.276 -5.904 39.292 1.00 26.52 319 GLU A O 1
ATOM 2049 N N . GLU A 1 279 ? -23.460 -3.756 38.635 1.00 25.17 320 GLU A N 1
ATOM 2050 C CA . GLU A 1 279 ? -24.154 -4.122 37.397 1.00 25.55 320 GLU A CA 1
ATOM 2051 C C . GLU A 1 279 ? -23.282 -5.014 36.523 1.00 29.22 320 GLU A C 1
ATOM 2052 O O . GLU A 1 279 ? -23.791 -5.901 35.812 1.00 29.74 320 GLU A O 1
ATOM 2058 N N . ILE A 1 280 ? -21.968 -4.789 36.548 1.00 21.51 321 ILE A N 1
ATOM 2059 C CA . ILE A 1 280 ? -21.054 -5.605 35.772 1.00 28.43 321 ILE A CA 1
ATOM 2060 C C . ILE A 1 280 ? -20.788 -6.920 36.487 1.00 29.17 321 ILE A C 1
ATOM 2061 O O . ILE A 1 280 ? -20.765 -7.973 35.857 1.00 25.59 321 ILE A O 1
ATOM 2066 N N . LYS A 1 281 ? -20.610 -6.882 37.814 1.00 22.46 322 LYS A N 1
ATOM 2067 C CA . LYS A 1 281 ? -20.313 -8.111 38.551 1.00 21.63 322 LYS A CA 1
ATOM 2068 C C . LYS A 1 281 ? -21.466 -9.097 38.506 1.00 20.84 322 LYS A C 1
ATOM 2069 O O . LYS A 1 281 ? -21.260 -10.308 38.653 1.00 30.30 322 LYS A O 1
ATOM 2075 N N . ARG A 1 282 ? -22.682 -8.601 38.337 1.00 24.97 323 ARG A N 1
ATOM 2076 C CA . ARG A 1 282 ? -23.862 -9.451 38.273 1.00 23.73 323 ARG A CA 1
ATOM 2077 C C . ARG A 1 282 ? -24.124 -10.004 36.876 1.00 27.86 323 ARG A C 1
ATOM 2078 O O . ARG A 1 282 ? -25.000 -10.865 36.715 1.00 26.09 323 ARG A O 1
ATOM 2086 N N . HIS A 1 283 ? -23.409 -9.525 35.872 1.00 25.58 324 HIS A N 1
ATOM 2087 C CA . HIS A 1 283 ? -23.685 -9.960 34.505 1.00 23.30 324 HIS A CA 1
ATOM 2088 C C . HIS A 1 283 ? -23.338 -11.434 34.317 1.00 25.12 324 HIS A C 1
ATOM 2089 O O . HIS A 1 283 ? -22.406 -11.961 34.928 1.00 25.61 324 HIS A O 1
ATOM 2096 N N . SER A 1 284 ? -24.117 -12.114 33.461 1.00 23.25 325 SER A N 1
ATOM 2097 C CA . SER A 1 284 ? -23.932 -13.556 33.271 1.00 22.10 325 SER A CA 1
ATOM 2098 C C . SER A 1 284 ? -22.518 -13.914 32.827 1.00 30.26 325 SER A C 1
ATOM 2099 O O . SER A 1 284 ? -22.066 -15.039 33.079 1.00 29.31 325 SER A O 1
ATOM 2102 N N . PHE A 1 285 ? -21.804 -12.995 32.153 1.00 27.57 326 PHE A N 1
ATOM 2103 C CA . PHE A 1 285 ? -20.442 -13.316 31.729 1.00 26.18 326 PHE A CA 1
ATOM 2104 C C . PHE A 1 285 ? -19.548 -13.644 32.921 1.00 33.90 326 PHE A C 1
ATOM 2105 O O . PHE A 1 285 ? -18.661 -14.504 32.822 1.00 25.73 326 PHE A O 1
ATOM 2113 N N . PHE A 1 286 ? -19.775 -12.996 34.060 1.00 26.83 327 PHE A N 1
ATOM 2114 C CA . PHE A 1 286 ? -18.945 -13.205 35.238 1.00 26.21 327 PHE A CA 1
ATOM 2115 C C . PHE A 1 286 ? -19.564 -14.183 36.233 1.00 28.59 327 PHE A C 1
ATOM 2116 O O . PHE A 1 286 ? -19.132 -14.235 37.386 1.00 27.62 327 PHE A O 1
ATOM 2124 N N . SER A 1 287 ? -20.558 -14.965 35.810 1.00 27.22 328 SER A N 1
ATOM 2125 C CA . SER A 1 287 ? -21.328 -15.766 36.758 1.00 26.28 328 SER A CA 1
ATOM 2126 C C . SER A 1 287 ? -20.468 -16.765 37.534 1.00 26.80 328 SER A C 1
ATOM 2127 O O . SER A 1 287 ? -20.819 -17.111 38.665 1.00 32.73 328 SER A O 1
ATOM 2130 N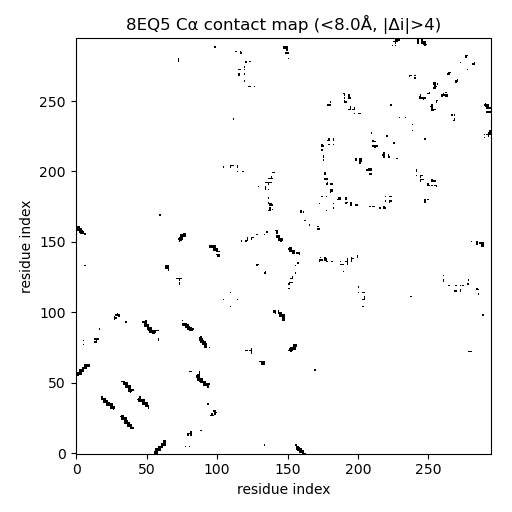 N . THR A 1 288 ? -19.336 -17.214 36.979 1.00 28.97 329 THR A N 1
ATOM 2131 C CA . THR A 1 288 ? -18.467 -18.171 37.667 1.00 27.66 329 THR A CA 1
ATOM 2132 C C . THR A 1 288 ? -17.496 -17.523 38.652 1.00 35.54 329 THR A C 1
ATOM 2133 O O . THR A 1 288 ? -16.828 -18.243 39.407 1.00 31.79 329 THR A O 1
ATOM 2137 N N . ILE A 1 289 ? -17.408 -16.198 38.686 1.00 26.13 330 ILE A N 1
ATOM 2138 C CA . ILE A 1 289 ? -16.424 -15.519 39.529 1.00 27.63 330 ILE A CA 1
ATOM 2139 C C . ILE A 1 289 ? -16.924 -15.444 40.974 1.00 25.61 330 ILE A C 1
ATOM 2140 O O . ILE A 1 289 ? -18.051 -15.003 41.238 1.00 30.95 330 ILE A O 1
ATOM 2145 N N . ASP A 1 290 ? -16.068 -15.836 41.925 1.00 30.88 331 ASP A N 1
ATOM 2146 C CA . ASP A 1 290 ? -16.292 -15.621 43.361 1.00 24.07 331 ASP A CA 1
ATOM 2147 C C . ASP A 1 290 ? -15.527 -14.356 43.709 1.00 25.55 331 ASP A C 1
ATOM 2148 O O . ASP A 1 290 ? -14.293 -14.377 43.813 1.00 24.89 331 ASP A O 1
ATOM 2153 N N . TRP A 1 291 ? -16.260 -13.241 43.843 1.00 29.51 332 TRP A N 1
ATOM 2154 C CA . TRP A 1 291 ? -15.616 -11.932 43.947 1.00 26.77 332 TRP A CA 1
ATOM 2155 C C . TRP A 1 291 ? -14.881 -11.759 45.266 1.00 24.79 332 TRP A C 1
ATOM 2156 O O . TRP A 1 291 ? -13.885 -11.025 45.319 1.00 28.25 332 TRP A O 1
ATOM 2167 N N . ASN A 1 292 ? -15.309 -12.457 46.317 1.00 28.07 333 ASN A N 1
ATOM 2168 C CA . ASN A 1 292 ? -14.588 -12.366 47.580 1.00 29.72 333 ASN A CA 1
ATOM 2169 C C . ASN A 1 292 ? -13.296 -13.149 47.514 1.00 29.80 333 ASN A C 1
ATOM 2170 O O . ASN A 1 292 ? -12.237 -12.644 47.904 1.00 25.06 333 ASN A O 1
ATOM 2175 N N . LYS A 1 293 ? -13.358 -14.382 46.994 1.00 28.02 334 LYS A N 1
ATOM 2176 C CA . LYS A 1 293 ? -12.144 -15.159 46.783 1.00 27.89 334 LYS A CA 1
ATOM 2177 C C . LYS A 1 293 ? -11.181 -14.411 45.879 1.00 25.43 334 LYS A C 1
ATOM 2178 O O . LYS A 1 293 ? -9.970 -14.427 46.102 1.00 26.40 334 LYS A O 1
ATOM 2184 N N . LEU A 1 294 ? -11.703 -13.766 44.835 1.00 24.56 335 LEU A N 1
ATOM 2185 C CA . LEU A 1 294 ? -10.864 -12.981 43.928 1.00 20.09 335 LEU A CA 1
ATOM 2186 C C . LEU A 1 294 ? -10.133 -11.863 44.659 1.00 28.21 335 LEU A C 1
ATOM 2187 O O . LEU A 1 294 ? -8.917 -11.709 44.513 1.00 26.04 335 LEU A O 1
ATOM 2192 N N . TYR A 1 295 ? -10.864 -11.071 45.455 1.00 23.75 336 TYR A N 1
ATOM 2193 C CA . TYR A 1 295 ? -10.256 -9.963 46.189 1.00 22.50 336 TYR A CA 1
ATOM 2194 C C . TYR A 1 295 ? -9.163 -10.438 47.152 1.00 26.99 336 TYR A C 1
ATOM 2195 O O . TYR A 1 295 ? -8.176 -9.720 47.370 1.00 25.16 336 TYR A O 1
ATOM 2204 N N . ARG A 1 296 ? -9.314 -11.633 47.729 1.00 26.79 337 ARG A N 1
ATOM 2205 C CA . ARG A 1 296 ? -8.320 -12.205 48.635 1.00 26.71 337 ARG A CA 1
ATOM 2206 C C . ARG A 1 296 ? -7.130 -12.821 47.907 1.00 28.69 337 ARG A C 1
ATOM 2207 O O . ARG A 1 296 ? -6.285 -13.434 48.558 1.00 31.84 337 ARG A O 1
ATOM 2215 N N . ARG A 1 297 ? -7.063 -12.699 46.580 1.00 25.76 338 ARG A N 1
ATOM 2216 C CA . ARG A 1 297 ? -5.971 -13.243 45.760 1.00 24.18 338 ARG A CA 1
ATOM 2217 C C . ARG A 1 297 ? -5.857 -14.760 45.897 1.00 27.97 338 ARG A C 1
ATOM 2218 O O . ARG A 1 297 ? -4.763 -15.324 45.848 1.00 33.27 338 ARG A O 1
ATOM 2226 N N . GLU A 1 298 ? -7.009 -15.418 46.028 1.00 26.45 339 GLU A N 1
ATOM 2227 C CA . GLU A 1 298 ? -7.098 -16.859 46.201 1.00 24.84 339 GLU A CA 1
ATOM 2228 C C . GLU A 1 298 ? -7.446 -17.593 44.911 1.00 29.42 339 GLU A C 1
ATOM 2229 O O . GLU A 1 298 ? -7.584 -18.814 44.928 1.00 35.23 339 GLU A O 1
ATOM 2235 N N . ILE A 1 299 ? -7.602 -16.884 43.802 1.00 29.87 340 ILE A N 1
ATOM 2236 C CA . ILE A 1 299 ? -7.858 -17.503 42.498 1.00 26.93 340 ILE A CA 1
ATOM 2237 C C . ILE A 1 299 ? -6.603 -17.334 41.647 1.00 28.30 340 ILE A C 1
ATOM 2238 O O . ILE A 1 299 ? -6.084 -16.223 41.525 1.00 31.82 340 ILE A O 1
ATOM 2243 N N . HIS A 1 300 ? -6.099 -18.442 41.084 1.00 22.40 341 HIS A N 1
ATOM 2244 C CA . HIS A 1 300 ? -4.817 -18.409 40.369 1.00 27.28 341 HIS A CA 1
ATOM 2245 C C . HIS A 1 300 ? -5.006 -17.880 38.948 1.00 34.90 341 HIS A C 1
ATOM 2246 O O . HIS A 1 300 ? -5.971 -18.252 38.273 1.00 28.08 341 HIS A O 1
ATOM 2253 N N . PRO A 1 301 ? -4.084 -17.038 38.468 1.00 33.50 342 PRO A N 1
ATOM 2254 C CA . PRO A 1 301 ? -4.234 -16.472 37.120 1.00 28.66 342 PRO A CA 1
ATOM 2255 C C . PRO A 1 301 ? -4.052 -17.534 36.053 1.00 29.76 342 PRO A C 1
ATOM 2256 O O . PRO A 1 301 ? -3.357 -18.540 36.265 1.00 30.11 342 PRO A O 1
ATOM 2260 N N . PRO A 1 302 ? -4.630 -17.333 34.871 1.00 27.26 343 PRO A N 1
ATOM 2261 C CA . PRO A 1 302 ? -4.455 -18.304 33.784 1.00 28.12 343 PRO A CA 1
ATOM 2262 C C . PRO A 1 302 ? -3.007 -18.483 33.354 1.00 36.51 343 PRO A C 1
ATOM 2263 O O . PRO A 1 302 ? -2.633 -19.573 32.905 1.00 32.99 343 PRO A O 1
ATOM 2267 N N . PHE A 1 303 ? -2.188 -17.436 33.446 1.00 27.35 344 PHE A N 1
ATOM 2268 C CA . PHE A 1 303 ? -0.782 -17.508 33.069 1.00 35.36 344 PHE A CA 1
ATOM 2269 C C . PHE A 1 303 ? 0.068 -16.997 34.223 1.00 30.69 344 PHE A C 1
ATOM 2270 O O . PHE A 1 303 ? -0.240 -15.950 34.808 1.00 34.33 344 PHE A O 1
ATOM 2278 N N . LYS A 1 304 ? 1.136 -17.735 34.536 1.00 39.98 345 LYS A N 1
ATOM 2279 C CA . LYS A 1 304 ? 2.090 -17.361 35.577 1.00 36.64 345 LYS A CA 1
ATOM 2280 C C . LYS A 1 304 ? 3.336 -16.820 34.906 1.00 61.70 345 LYS A C 1
ATOM 2281 O O . LYS A 1 304 ? 3.917 -17.519 34.057 1.00 54.30 345 LYS A O 1
ATOM 2287 N N . PRO A 1 305 ? 3.781 -15.594 35.240 1.00 62.45 346 PRO A N 1
ATOM 2288 C CA . PRO A 1 305 ? 4.912 -14.922 34.586 1.00 68.65 346 PRO A CA 1
ATOM 2289 C C . PRO A 1 305 ? 6.179 -15.774 34.535 1.00 71.63 346 PRO A C 1
ATOM 2290 O O . PRO A 1 305 ? 6.394 -16.654 35.371 1.00 66.55 346 PRO A O 1
ATOM 2295 N N . ASP B 2 11 ? -26.241 6.195 16.488 0.89 72.87 141 ASP B N 1
ATOM 2296 C CA . ASP B 2 11 ? -27.016 5.131 17.126 0.89 64.16 141 ASP B CA 1
ATOM 2297 C C . ASP B 2 11 ? -26.494 4.792 18.523 0.89 62.61 141 ASP B C 1
ATOM 2298 O O . ASP B 2 11 ? -25.292 4.599 18.714 0.89 61.58 141 ASP B O 1
ATOM 2303 N N . ASP B 2 12 ? -27.407 4.721 19.500 0.89 62.72 142 ASP B N 1
ATOM 2304 C CA . ASP B 2 12 ? -27.002 4.351 20.853 0.89 61.55 142 ASP B CA 1
ATOM 2305 C C . ASP B 2 12 ? -26.425 2.940 20.872 0.89 60.20 142 ASP B C 1
ATOM 2306 O O . ASP B 2 12 ? -25.406 2.687 21.522 0.89 59.14 142 ASP B O 1
ATOM 2311 N N . ASP B 2 13 ? -27.045 2.017 20.139 0.89 62.18 143 ASP B N 1
ATOM 2312 C CA . ASP B 2 13 ? -26.525 0.659 20.021 0.89 59.53 143 ASP B CA 1
ATOM 2313 C C . ASP B 2 13 ? -25.399 0.635 18.995 0.89 67.26 143 ASP B C 1
ATOM 2314 O O . ASP B 2 13 ? -25.605 0.977 17.824 0.89 65.54 143 ASP B O 1
ATOM 2319 N N . VAL B 2 14 ? -24.207 0.244 19.438 0.89 58.26 144 VAL B N 1
ATOM 2320 C CA . VAL B 2 14 ? -23.058 0.195 18.542 0.89 58.29 144 VAL B CA 1
ATOM 2321 C C . VAL B 2 14 ? -23.094 -1.051 17.655 0.89 58.57 144 VAL B C 1
ATOM 2322 O O . VAL B 2 14 ? -22.748 -0.985 16.470 0.89 61.22 144 VAL B O 1
ATOM 2326 N N . PHE B 2 15 ? -23.509 -2.197 18.199 0.89 58.13 145 PHE B N 1
ATOM 2327 C CA . PHE B 2 15 ? -23.452 -3.466 17.483 0.89 58.53 145 PHE B CA 1
ATOM 2328 C C . PHE B 2 15 ? -24.814 -3.821 16.883 0.89 70.01 145 PHE B C 1
ATOM 2329 O O . PHE B 2 15 ? -25.774 -3.046 16.959 0.89 60.12 145 PHE B O 1
ATOM 2337 N N . THR B 2 16 ? -24.895 -5.023 16.302 0.89 70.91 146 THR B N 1
ATOM 2338 C CA . THR B 2 16 ? -26.054 -5.513 15.551 0.89 62.03 146 THR B CA 1
ATOM 2339 C C . THR B 2 16 ? -26.315 -4.608 14.363 0.89 69.60 146 THR B C 1
ATOM 2340 O O . THR B 2 16 ? -25.438 -4.438 13.517 0.89 73.66 146 THR B O 1
#

Sequence (295 aa):
EIAITHHVKEGHEKADPSQFELLKVLGQGSFGKVFLVKKISGSDARQLYAMKVLKKATLKVRDRVRLVEVNHPFIVKLHYAFQTEGKLYLILDFLRGGDLFTRLSSKEVMFTEEDVKFYLAELALALDHLHSLGIIYRDLKPENILLDEEEGHIKLTDFGLSKESHEKKAYSFCGTVEYMAPEVVNRRGHTQQSADWWSFGVLMFEMLTGTLPFQGKDRKETMTMILKAKLGMPQFLSPEAQSLLRMLFKRNPANRLGAGPDGVEEIKRHSFFSTIDWNKLYRREIHPPFKPDDDVFT

Nearest PDB structures (foldseek):
  8eq5-assembly1_A  TM=1.003E+00  e=3.047E-63  Homo sapiens
  4gue-assembly1_A  TM=1.001E+00  e=8.035E-59  Mus musculus
  7opo-assembly1_A  TM=7.430E-01  e=1.563E-45  Homo sapiens
  7opo-assembly6_K  TM=7.409E-01  e=6.147E-45  Homo sapiens
  7opo-assembly4_G  TM=7.372E-01  e=1.594E-44  Homo sapiens

Radius of gyration: 19.42 Å; Cα contacts (8 Å, |Δi|>4): 535; chains: 2; bounding box: 47×42×49 Å

GO terms:
  GO:0005634 nucleus (C, EXP)
  GO:0005737 cytoplasm (C, EXP)
  GO:0106310 protein serine kinase activity (F, EXP)
  GO:0043066 negative regulation of apoptotic process (P, TAS)
  GO:0043555 regulation of translation in response to stress (P, TAS)
  GO:0045597 positive regulation of cell differentiation (P, TAS)
  GO:0030307 positive regulation of cell growth (P, TAS)
  GO:0006355 regulation of DNA-templated transcription (P, TAS)
  GO:0001501 skeletal system development (P, TAS)
  GO:0004672 protein kinase activity (F, TAS)
  GO:0004674 protein serine/threonine kinase activity (F, TAS)
  GO:0007165 signal transduction (P, TAS)
  GO:0007417 central nervous system development (P, TAS)
  GO:0005654 nucleoplasm (C, TAS)
  GO:0005829 cytosol (C, TAS)
  GO:0007268 chemical synaptic transmission (P, TAS)
  GO:0005515 protein binding (F, IPI)
  GO:0045944 positive regulation of transcription by RNA polymerase II (P, IMP)
  GO:0005654 nucleoplasm (C, IDA)
  GO:0005730 nucleolus (C, IDA)